Protein 7CUY (pdb70)

Foldseek 3Di:
DAEEEEEEAFPQFQRLLLQQLLVVLCVVVVNDPYYYYYAHQDDPQAQHHHDPLLQVLQVVVPTGGPDGYHHDDACCLQPHQEYEYQAPVRQVSCVVSHDPPRRHDYYHLLVFQDDPVLSHLDDPPPPDHNVSRNSSNVSSNRSSNRCCVPPVVD/DAEEEEEEAFQQFQRLLLQQLLVVLCVVVVPDPYYYYYAHADDVQAQHHHDVLLQVLCVVVPTGGPDGYHHDDQCCLQVHAEYEYQAVVRQVSCVVSHDPPGRHDYYHLLVFQDDPVLSHLDDCPPPDHNPSRNSSNVSSNRSSNRCCVPPVD

GO terms:
  GO:0004725 protein tyrosine phosphatase activity (F, IDA)

Secondary structure (DSSP, 8-state):
-EEEEEEESSSSSHHHHHHHHHHHHHHHTT--SEEEEEEESS-TTTT-B--HHHHHHHHHTT-----B--B--TTHHHH-SEEEESSHHHHHHHHHHSPTT-SPEEEEGGGSSS-GGG------TTSSSSHHHHHHHHHHHHHHHHHIIIII--/-EEEEEEESSSSSHHHHHHHHHHHHHHHHT--SEEEEEEESS-TTTTSB--HHHHHHHHHTT-----B--B--TTHHHH-SEEEESSHHHHHHHHHHSPTT-SPEEEEGGGSSS-GGG------TTSSSSHHHHHHHHHHHHHHHHHIIIII-

Sequence (307 aa):
VRKVLMICLGNICRSPIAEVVMVDTLEKANVKDVEVDSAAIGGWHVGNRADPRAISTLQKHGLKCTHIVRQIRKQDFSEFDYIFGMDEDNMSELRRLAPKGSKAELLMLGDFGLEKKNRIIEDPYYERGAEGFETAYQQCVVACAAFMKERLQKVRKVLMICLGNICRSPIAEVVMVDTLEKANVKDVEVDSAAIGGWHVGNRADPRAISTLQKHGLKCTHIVRQIRKQDFSEFDYIFGMDEDNMSELRRLAPKGSKAELLMLGDFGLEKKNRIIEDPYYERGAEGFETAYQQCVVACAAFMKERLQ

Organism: Drosophila melanogaster (NCBI:txid7227)

Structure (mmCIF, N/CA/C/O backbone):
data_7CUY
#
_entry.id   7CUY
#
_cell.length_a   45.921
_cell.length_b   59.902
_cell.length_c   60.925
_cell.angle_alpha   90.000
_cell.angle_beta   110.230
_cell.angle_gamma   90.000
#
_symmetry.space_group_name_H-M   'P 1 21 1'
#
loop_
_entity.id
_entity.type
_entity.pdbx_description
1 polymer 'Low molecular weight phosphotyrosine protein phosphatase 1'
2 non-polymer '4-(2-HYDROXYETHYL)-1-PIPERAZINE ETHANESULFONIC ACID'
3 water water
#
loop_
_atom_site.group_PDB
_atom_site.id
_atom_site.type_symbol
_atom_site.label_atom_id
_atom_site.label_alt_id
_atom_site.label_comp_id
_atom_site.label_asym_id
_atom_site.label_entity_id
_atom_site.label_seq_id
_atom_site.pdbx_PDB_ins_code
_atom_site.Cartn_x
_atom_site.Cartn_y
_atom_site.Cartn_z
_atom_site.occupancy
_atom_site.B_iso_or_equiv
_atom_site.auth_seq_id
_atom_site.auth_comp_id
_atom_site.auth_asym_id
_atom_site.auth_atom_id
_atom_site.pdbx_PDB_model_num
ATOM 1 N N . VAL A 1 2 ? 13.200 19.231 19.338 1.00 34.48 2 VAL A N 1
ATOM 2 C CA . VAL A 1 2 ? 11.774 19.027 19.582 1.00 31.12 2 VAL A CA 1
ATOM 3 C C . VAL A 1 2 ? 11.566 18.383 20.959 1.00 28.88 2 VAL A C 1
ATOM 4 O O . VAL A 1 2 ? 12.356 17.552 21.393 1.00 35.35 2 VAL A O 1
ATOM 8 N N . ARG A 1 3 ? 10.519 18.803 21.652 1.00 26.39 3 ARG A N 1
ATOM 9 C CA . ARG A 1 3 ? 10.058 18.143 22.865 1.00 27.33 3 ARG A CA 1
ATOM 10 C C . ARG A 1 3 ? 8.972 17.165 22.456 1.00 22.84 3 ARG A C 1
ATOM 11 O O . ARG A 1 3 ? 8.151 17.477 21.602 1.00 26.49 3 ARG A O 1
ATOM 19 N N . LYS A 1 4 ? 8.950 15.986 23.057 1.00 21.36 4 LYS A N 1
ATOM 20 C CA . LYS A 1 4 ? 7.962 14.989 22.676 1.00 22.02 4 LYS A CA 1
ATOM 21 C C . LYS A 1 4 ? 7.168 14.552 23.899 1.00 18.63 4 LYS A C 1
ATOM 22 O O . LYS A 1 4 ? 7.758 14.192 24.919 1.00 17.70 4 LYS A O 1
ATOM 28 N N . VAL A 1 5 ? 5.834 14.574 23.778 1.00 15.64 5 VAL A N 1
ATOM 29 C CA . VAL A 1 5 ? 4.895 14.233 24.850 1.00 17.69 5 VAL A CA 1
ATOM 30 C C . VAL A 1 5 ? 4.055 13.048 24.385 1.00 15.95 5 VAL A C 1
ATOM 31 O O . VAL A 1 5 ? 3.560 13.050 23.252 1.00 19.23 5 VAL A O 1
ATOM 35 N N . LEU A 1 6 ? 3.875 12.053 25.256 1.00 14.87 6 LEU A N 1
ATOM 36 C CA . LEU A 1 6 ? 3.086 10.853 24.955 1.00 14.61 6 LEU A CA 1
ATOM 37 C C . LEU A 1 6 ? 1.987 10.688 25.992 1.00 14.59 6 LEU A C 1
ATOM 38 O O . LEU A 1 6 ? 2.279 10.558 27.186 1.00 16.91 6 LEU A O 1
ATOM 43 N N . MET A 1 7 ? 0.726 10.697 25.559 1.00 16.39 7 MET A N 1
ATOM 44 C CA . MET A 1 7 ? -0.386 10.450 26.480 1.00 15.22 7 MET A CA 1
ATOM 45 C C . MET A 1 7 ? -0.757 8.971 26.491 1.00 17.76 7 MET A C 1
ATOM 46 O O . MET A 1 7 ? -0.968 8.382 25.435 1.00 18.60 7 MET A O 1
ATOM 51 N N . ILE A 1 8 ? -0.891 8.388 27.686 1.00 17.47 8 ILE A N 1
ATOM 52 C CA . ILE A 1 8 ? -1.146 6.959 27.863 1.00 14.90 8 ILE A CA 1
ATOM 53 C C . ILE A 1 8 ? -2.424 6.787 28.672 1.00 20.96 8 ILE A C 1
ATOM 54 O O . ILE A 1 8 ? -2.604 7.445 29.707 1.00 18.70 8 ILE A O 1
ATOM 59 N N . CYS A 1 9 ? -3.286 5.876 28.240 1.00 17.43 9 CYS A N 1
ATOM 60 C CA . CYS A 1 9 ? -4.307 5.358 29.142 1.00 19.31 9 CYS A CA 1
ATOM 61 C C . CYS A 1 9 ? -4.375 3.847 28.933 1.00 23.27 9 CYS A C 1
ATOM 62 O O . CYS A 1 9 ? -3.513 3.254 28.269 1.00 20.06 9 CYS A O 1
ATOM 65 N N . LEU A 1 10 ? -5.397 3.215 29.513 1.00 20.93 10 LEU A N 1
ATOM 66 C CA . LEU A 1 10 ? -5.418 1.753 29.528 1.00 25.42 10 LEU A CA 1
ATOM 67 C C . LEU A 1 10 ? -5.600 1.189 28.121 1.00 25.34 10 LEU A C 1
ATOM 68 O O . LEU A 1 10 ? -4.899 0.245 27.734 1.00 24.00 10 LEU A O 1
ATOM 73 N N . GLY A 1 11 ? -6.526 1.759 27.341 1.00 23.86 11 GLY A N 1
ATOM 74 C CA . GLY A 1 11 ? -6.844 1.220 26.025 1.00 24.88 11 GLY A CA 1
ATOM 75 C C . GLY A 1 11 ? -6.697 2.193 24.867 1.00 22.84 11 GLY A C 1
ATOM 76 O O . GLY A 1 11 ? -6.753 1.780 23.706 1.00 20.71 11 GLY A O 1
ATOM 77 N N . ASN A 1 12 ? -6.528 3.492 25.155 1.00 22.00 12 ASN A N 1
ATOM 78 C CA . ASN A 1 12 ? -6.235 4.490 24.126 1.00 19.72 12 ASN A CA 1
ATOM 79 C C . ASN A 1 12 ? -7.424 4.692 23.179 1.00 23.29 12 ASN A C 1
ATOM 80 O O . ASN A 1 12 ? -7.261 5.064 22.017 1.00 20.05 12 ASN A O 1
ATOM 85 N N . ILE A 1 13 ? -8.637 4.448 23.666 1.00 21.25 13 ILE A N 1
ATOM 86 C CA . ILE A 1 13 ? -9.836 4.744 22.896 1.00 22.15 13 ILE A CA 1
ATOM 87 C C . ILE A 1 13 ? -10.723 5.797 23.554 1.00 24.55 13 ILE A C 1
ATOM 88 O O . ILE A 1 13 ? -11.591 6.362 22.866 1.00 24.00 13 ILE A O 1
ATOM 93 N N . CYS A 1 14 ? -10.552 6.084 24.847 1.00 21.59 14 CYS A N 1
ATOM 94 C CA . CYS A 1 14 ? -11.370 7.058 25.567 1.00 21.83 14 CYS A CA 1
ATOM 95 C C . CYS A 1 14 ? -10.567 8.263 26.036 1.00 23.31 14 CYS A C 1
ATOM 96 O O . CYS A 1 14 ? -10.800 9.387 25.578 1.00 26.41 14 CYS A O 1
ATOM 99 N N . ARG A 1 15 ? -9.630 8.066 26.963 1.00 23.52 15 ARG A N 1
ATOM 100 C CA . ARG A 1 15 ? -9.025 9.196 27.661 1.00 21.47 15 ARG A CA 1
ATOM 101 C C . ARG A 1 15 ? -7.848 9.806 26.903 1.00 18.83 15 ARG A C 1
ATOM 102 O O . ARG A 1 15 ? -7.864 10.996 26.589 1.00 19.08 15 ARG A O 1
ATOM 110 N N . SER A 1 16 ? -6.816 9.018 26.613 1.00 19.17 16 SER A N 1
ATOM 111 C CA . SER A 1 16 ? -5.609 9.623 26.048 1.00 18.73 16 SER A CA 1
ATOM 112 C C . SER A 1 16 ? -5.778 10.215 24.640 1.00 18.81 16 SER A C 1
ATOM 113 O O . SER A 1 16 ? -5.020 11.128 24.290 1.00 17.82 16 SER A O 1
ATOM 116 N N . PRO A 1 17 ? -6.704 9.747 23.788 1.00 21.31 17 PRO A N 1
ATOM 117 C CA . PRO A 1 17 ? -6.892 10.458 22.515 1.00 19.84 17 PRO A CA 1
ATOM 118 C C . PRO A 1 17 ? -7.449 11.849 22.718 1.00 19.87 17 PRO A C 1
ATOM 119 O O . PRO A 1 17 ? -7.076 12.763 21.979 1.00 22.22 17 PRO A O 1
ATOM 123 N N . ILE A 1 18 ? -8.330 12.031 23.702 1.00 18.09 18 ILE A N 1
ATOM 124 C CA . ILE A 1 18 ? -8.781 13.370 24.063 1.00 20.71 18 ILE A CA 1
ATOM 125 C C . ILE A 1 18 ? -7.599 14.196 24.551 1.00 21.79 18 ILE A C 1
ATOM 126 O O . ILE A 1 18 ? -7.373 15.318 24.091 1.00 19.12 18 ILE A O 1
ATOM 131 N N . ALA A 1 19 ? -6.814 13.637 25.485 1.00 18.42 19 ALA A N 1
ATOM 132 C CA . ALA A 1 19 ? -5.669 14.358 26.032 1.00 19.99 19 ALA A CA 1
ATOM 133 C C . ALA A 1 19 ? -4.663 14.700 24.940 1.00 18.49 19 ALA A C 1
ATOM 134 O O . ALA A 1 19 ? -4.064 15.784 24.947 1.00 18.56 19 ALA A O 1
ATOM 136 N N . GLU A 1 20 ? -4.472 13.798 23.984 1.00 18.73 20 GLU A N 1
ATOM 137 C CA . GLU A 1 20 ? -3.591 14.105 22.868 1.00 18.51 20 GLU A CA 1
ATOM 138 C C . GLU A 1 20 ? -4.146 15.245 22.027 1.00 17.72 20 GLU A C 1
ATOM 139 O O . GLU A 1 20 ? -3.417 16.172 21.664 1.00 17.07 20 GLU A O 1
ATOM 145 N N . VAL A 1 21 ? -5.437 15.197 21.704 1.00 18.85 21 VAL A N 1
ATOM 146 C CA . VAL A 1 21 ? -6.007 16.240 20.855 1.00 17.92 21 VAL A CA 1
ATOM 147 C C . VAL A 1 21 ? -6.055 17.576 21.602 1.00 22.09 21 VAL A C 1
ATOM 148 O O . VAL A 1 21 ? -5.784 18.649 21.026 1.00 19.83 21 VAL A O 1
ATOM 152 N N . VAL A 1 22 ? -6.397 17.542 22.892 1.00 16.36 22 VAL A N 1
ATOM 153 C CA . VAL A 1 22 ? -6.449 18.780 23.658 1.00 17.08 22 VAL A CA 1
ATOM 154 C C . VAL A 1 22 ? -5.054 19.381 23.784 1.00 17.65 22 VAL A C 1
ATOM 155 O O . VAL A 1 22 ? -4.884 20.603 23.697 1.00 19.44 22 VAL A O 1
ATOM 159 N N . MET A 1 23 ? -4.025 18.539 23.959 1.00 18.29 23 MET A N 1
ATOM 160 C CA . MET A 1 23 ? -2.674 19.082 24.101 1.00 16.73 23 MET A CA 1
ATOM 161 C C . MET A 1 23 ? -2.234 19.771 22.814 1.00 20.21 23 MET A C 1
ATOM 162 O O . MET A 1 23 ? -1.655 20.867 22.854 1.00 22.63 23 MET A O 1
ATOM 167 N N . VAL A 1 24 ? -2.531 19.165 21.662 1.00 17.72 24 VAL A N 1
ATOM 168 C CA . VAL A 1 24 ? -2.163 19.778 20.391 1.00 19.32 24 VAL A CA 1
ATOM 169 C C . VAL A 1 24 ? -2.902 21.100 20.210 1.00 18.65 24 VAL A C 1
ATOM 170 O O . VAL A 1 24 ? -2.307 22.109 19.831 1.00 22.24 24 VAL A O 1
ATOM 174 N N . ASP A 1 25 ? -4.202 21.114 20.512 1.00 17.24 25 ASP A N 1
ATOM 175 C CA . ASP A 1 25 ? -4.975 22.349 20.468 1.00 17.82 25 ASP A CA 1
ATOM 176 C C . ASP A 1 25 ? -4.434 23.379 21.447 1.00 24.36 25 ASP A C 1
ATOM 177 O O . ASP A 1 25 ? -4.381 24.579 21.144 1.00 23.06 25 ASP A O 1
ATOM 182 N N . THR A 1 26 ? -4.018 22.928 22.625 1.00 22.14 26 THR A N 1
ATOM 183 C CA . THR A 1 26 ? -3.481 23.843 23.615 1.00 18.73 26 THR A CA 1
ATOM 184 C C . THR A 1 26 ? -2.167 24.450 23.143 1.00 19.88 26 THR A C 1
ATOM 185 O O . THR A 1 26 ? -1.951 25.662 23.273 1.00 23.95 26 THR A O 1
ATOM 189 N N . LEU A 1 27 ? -1.279 23.633 22.586 1.00 16.82 27 LEU A N 1
ATOM 190 C CA . LEU A 1 27 ? -0.044 24.171 22.027 1.00 18.29 27 LEU A CA 1
ATOM 191 C C . LEU A 1 27 ? -0.319 25.148 20.887 1.00 23.54 27 LEU A C 1
ATOM 192 O O . LEU A 1 27 ? 0.373 26.164 20.765 1.00 20.54 27 LEU A O 1
ATOM 197 N N . GLU A 1 28 ? -1.330 24.868 20.059 1.00 20.81 28 GLU A N 1
ATOM 198 C CA . GLU A 1 28 ? -1.602 25.737 18.920 1.00 25.43 28 GLU A CA 1
ATOM 199 C C . GLU A 1 28 ? -2.058 27.119 19.377 1.00 24.56 28 GLU A C 1
ATOM 200 O O . GLU A 1 28 ? -1.567 28.138 18.878 1.00 27.90 28 GLU A O 1
ATOM 206 N N . LYS A 1 29 ? -2.964 27.180 20.356 1.00 23.53 29 LYS A N 1
ATOM 207 C CA . LYS A 1 29 ? -3.416 28.476 20.858 1.00 24.72 29 LYS A CA 1
ATOM 208 C C . LYS A 1 29 ? -2.284 29.271 21.496 1.00 25.76 29 LYS A C 1
ATOM 209 O O . LYS A 1 29 ? -2.305 30.507 21.476 1.00 26.51 29 LYS A O 1
ATOM 215 N N . ALA A 1 30 ? -1.282 28.598 22.048 1.00 24.66 30 ALA A N 1
ATOM 216 C CA . ALA A 1 30 ? -0.137 29.288 22.627 1.00 22.90 30 ALA A CA 1
ATOM 217 C C . ALA A 1 30 ? 0.982 29.551 21.625 1.00 23.75 30 ALA A C 1
ATOM 218 O O . ALA A 1 30 ? 2.018 30.101 22.013 1.00 23.52 30 ALA A O 1
ATOM 220 N N . ASN A 1 31 ? 0.809 29.155 20.359 1.00 26.47 31 ASN A N 1
ATOM 221 C CA . ASN A 1 31 ? 1.834 29.322 19.325 1.00 27.63 31 ASN A CA 1
ATOM 222 C C . ASN A 1 31 ? 3.138 28.601 19.682 1.00 30.35 31 ASN A C 1
ATOM 223 O O . ASN A 1 31 ? 4.229 29.043 19.303 1.00 29.61 31 ASN A O 1
ATOM 228 N N . VAL A 1 32 ? 3.041 27.485 20.408 1.00 26.81 32 VAL A N 1
ATOM 229 C CA . VAL A 1 32 ? 4.199 26.657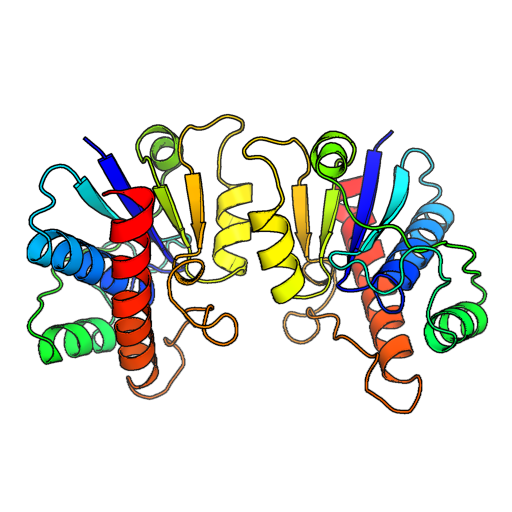 20.731 1.00 25.15 32 VAL A CA 1
ATOM 230 C C . VAL A 1 32 ? 4.319 25.591 19.653 1.00 26.04 32 VAL A C 1
ATOM 231 O O . VAL A 1 32 ? 3.425 24.749 19.498 1.00 25.98 32 VAL A O 1
ATOM 235 N N . LYS A 1 33 ? 5.409 25.633 18.887 1.00 22.35 33 LYS A N 1
ATOM 236 C CA . LYS A 1 33 ? 5.504 24.797 17.696 1.00 27.62 33 LYS A CA 1
ATOM 237 C C . LYS A 1 33 ? 6.548 23.697 17.776 1.00 26.61 33 LYS A C 1
ATOM 238 O O . LYS A 1 33 ? 6.551 22.815 16.910 1.00 25.02 33 LYS A O 1
ATOM 244 N N . ASP A 1 34 ? 7.425 23.715 18.776 1.00 23.37 34 ASP A N 1
ATOM 245 C CA . ASP A 1 34 ? 8.475 22.718 18.913 1.00 24.83 34 ASP A CA 1
ATOM 246 C C . ASP A 1 34 ? 8.097 21.600 19.879 1.00 24.08 34 ASP A C 1
ATOM 247 O O . ASP A 1 34 ? 8.961 21.101 20.602 1.00 26.62 34 ASP A O 1
ATOM 252 N N . VAL A 1 35 ? 6.822 21.212 19.928 1.00 20.45 35 VAL A N 1
ATOM 253 C CA . VAL A 1 35 ? 6.360 20.146 20.818 1.00 25.55 35 VAL A CA 1
ATOM 254 C C . VAL A 1 35 ? 5.478 19.203 20.008 1.00 22.74 35 VAL A C 1
ATOM 255 O O . VAL A 1 35 ? 4.462 19.628 19.449 1.00 24.71 35 VAL A O 1
ATOM 259 N N . GLU A 1 36 ? 5.863 17.931 19.948 1.00 23.13 36 GLU A N 1
ATOM 260 C CA . GLU A 1 36 ? 5.098 16.883 19.278 1.00 24.87 36 GLU A CA 1
ATOM 261 C C . GLU A 1 36 ? 4.336 16.075 20.322 1.00 21.33 36 GLU A C 1
ATOM 262 O O . GLU A 1 36 ? 4.832 15.864 21.428 1.00 20.25 36 GLU A O 1
ATOM 268 N N . VAL A 1 37 ? 3.121 15.655 19.977 1.00 19.74 37 VAL A N 1
ATOM 269 C CA . VAL A 1 37 ? 2.232 14.938 20.880 1.00 19.11 37 VAL A CA 1
ATOM 270 C C . VAL A 1 37 ? 1.751 13.660 20.197 1.00 20.08 37 VAL A C 1
ATOM 271 O O . VAL A 1 37 ? 1.393 13.678 19.021 1.00 20.20 37 VAL A O 1
ATOM 275 N N . ASP A 1 38 ? 1.712 12.560 20.950 1.00 21.13 38 ASP A N 1
ATOM 276 C CA . ASP A 1 38 ? 1.255 11.260 20.471 1.00 18.13 38 ASP A CA 1
ATOM 277 C C . ASP A 1 38 ? 0.471 10.637 21.615 1.00 18.82 38 ASP A C 1
ATOM 278 O O . ASP A 1 38 ? 0.448 11.182 22.724 1.00 20.52 38 ASP A O 1
ATOM 283 N N . SER A 1 39 ? -0.207 9.516 21.360 1.00 14.38 39 SER A N 1
ATOM 284 C CA . SER A 1 39 ? -0.834 8.778 22.456 1.00 20.43 39 SER A CA 1
ATOM 285 C C . SER A 1 39 ? -0.721 7.278 22.194 1.00 20.62 39 SER A C 1
ATOM 286 O O . SER A 1 39 ? -0.514 6.853 21.058 1.00 20.51 39 SER A O 1
ATOM 289 N N . ALA A 1 40 ? -0.830 6.472 23.253 1.00 15.40 40 ALA A N 1
ATOM 290 C CA . ALA A 1 40 ? -0.796 5.022 23.062 1.00 19.65 40 ALA A CA 1
ATOM 291 C C . ALA A 1 40 ? -1.429 4.314 24.258 1.00 20.03 40 ALA A C 1
ATOM 292 O O . ALA A 1 40 ? -1.773 4.937 25.269 1.00 17.69 40 ALA A O 1
ATOM 294 N N . ALA A 1 41 ? -1.545 2.986 24.132 1.00 18.68 41 ALA A N 1
ATOM 295 C CA . ALA A 1 41 ? -2.299 2.133 25.046 1.00 21.25 41 ALA A CA 1
ATOM 296 C C . ALA A 1 41 ? -1.368 1.239 25.852 1.00 22.91 41 ALA A C 1
ATOM 297 O O . ALA A 1 41 ? -0.373 0.741 25.315 1.00 19.75 41 ALA A O 1
ATOM 299 N N . ILE A 1 42 ? -1.697 1.045 27.142 1.00 21.29 42 ILE A N 1
ATOM 300 C CA . ILE A 1 42 ? -1.093 -0.042 27.924 1.00 23.37 42 ILE A CA 1
ATOM 301 C C . ILE A 1 42 ? -1.467 -1.385 27.309 1.00 23.14 42 ILE A C 1
ATOM 302 O O . ILE A 1 42 ? -0.599 -2.185 26.939 1.00 24.68 42 ILE A O 1
ATOM 307 N N . GLY A 1 43 ? -2.786 -1.653 27.196 1.00 20.05 43 GLY A N 1
ATOM 308 C CA . GLY A 1 43 ? -3.261 -2.927 26.687 1.00 24.00 43 GLY A CA 1
ATOM 309 C C . GLY A 1 43 ? -3.530 -2.926 25.179 1.00 27.62 43 GLY A C 1
ATOM 310 O O . GLY A 1 43 ? -3.681 -1.873 24.547 1.00 21.82 43 GLY A O 1
ATOM 311 N N . GLY A 1 44 ? -3.617 -4.130 24.612 1.00 25.55 44 GLY A N 1
ATOM 312 C CA . GLY A 1 44 ? -3.637 -4.317 23.174 1.00 27.05 44 GLY A CA 1
ATOM 313 C C . GLY A 1 44 ? -4.980 -4.575 22.530 1.00 26.60 44 GLY A C 1
ATOM 314 O O . GLY A 1 44 ? -5.026 -4.770 21.310 1.00 26.46 44 GLY A O 1
ATOM 315 N N . TRP A 1 45 ? -6.078 -4.544 23.298 1.00 28.50 45 TRP A N 1
ATOM 316 C CA . TRP A 1 45 ? -7.378 -4.979 22.782 1.00 26.77 45 TRP A CA 1
ATOM 317 C C . TRP A 1 45 ? -7.789 -4.213 21.533 1.00 25.52 45 TRP A C 1
ATOM 318 O O . TRP A 1 45 ? -8.328 -4.802 20.596 1.00 23.85 45 TRP A O 1
ATOM 329 N N . HIS A 1 46 ? -7.559 -2.898 21.500 1.00 29.11 46 HIS A N 1
ATOM 330 C CA . HIS A 1 46 ? -8.138 -2.046 20.467 1.00 24.19 46 HIS A CA 1
ATOM 331 C C . HIS A 1 46 ? -7.131 -1.592 19.416 1.00 23.32 46 HIS A C 1
ATOM 332 O O . HIS A 1 46 ? -7.444 -0.704 18.619 1.00 23.95 46 HIS A O 1
ATOM 339 N N . VAL A 1 47 ? -5.943 -2.193 19.386 1.00 24.51 47 VAL A N 1
ATOM 340 C CA . VAL A 1 47 ? -4.903 -1.793 18.441 1.00 25.60 47 VAL A CA 1
ATOM 341 C C . VAL A 1 47 ? -5.422 -1.890 17.015 1.00 31.17 47 VAL A C 1
ATOM 342 O O . VAL A 1 47 ? -5.998 -2.911 16.608 1.00 28.15 47 VAL A O 1
ATOM 346 N N . GLY A 1 48 ? -5.201 -0.821 16.243 1.00 27.89 48 GLY A N 1
ATOM 347 C CA . GLY A 1 48 ? -5.674 -0.724 14.884 1.00 29.50 48 GLY A CA 1
ATOM 348 C C . GLY A 1 48 ? -7.019 -0.056 14.732 1.00 33.86 48 GLY A C 1
ATOM 349 O O . GLY A 1 48 ? -7.379 0.314 13.604 1.00 30.31 48 GLY A O 1
ATOM 350 N N . ASN A 1 49 ? -7.769 0.114 15.831 1.00 25.45 49 ASN A N 1
ATOM 351 C CA . ASN A 1 49 ? -9.078 0.750 15.818 1.00 28.93 49 ASN A CA 1
ATOM 352 C C . ASN A 1 49 ? -8.943 2.259 15.985 1.00 30.85 49 ASN A C 1
ATOM 353 O O . ASN A 1 49 ? -7.847 2.804 16.161 1.00 28.16 49 ASN A O 1
ATOM 358 N N . ARG A 1 50 ? -10.081 2.941 15.920 1.00 33.36 50 ARG A N 1
ATOM 359 C CA . ARG A 1 50 ? -10.178 4.367 16.182 1.00 30.62 50 ARG A CA 1
ATOM 360 C C . ARG A 1 50 ? -10.671 4.591 17.611 1.00 31.59 50 ARG A C 1
ATOM 361 O O . ARG A 1 50 ? -11.036 3.655 18.332 1.00 27.23 50 ARG A O 1
ATOM 365 N N . ALA A 1 51 ? -10.688 5.860 18.010 1.00 27.99 51 ALA A N 1
ATOM 366 C CA . ALA A 1 51 ? -11.141 6.223 19.337 1.00 26.36 51 ALA A CA 1
ATOM 367 C C . ALA A 1 51 ? -12.620 5.873 19.508 1.00 33.86 51 ALA A C 1
ATOM 368 O O . ALA A 1 51 ? -13.359 5.682 18.531 1.00 31.78 51 ALA A O 1
ATOM 370 N N . ASP A 1 52 ? -13.048 5.791 20.773 1.00 29.73 52 ASP A N 1
ATOM 371 C CA . ASP A 1 52 ? -14.446 5.514 21.071 1.00 29.39 52 ASP A CA 1
ATOM 372 C C . ASP A 1 52 ? -15.330 6.572 20.412 1.00 26.99 52 ASP A C 1
ATOM 373 O O 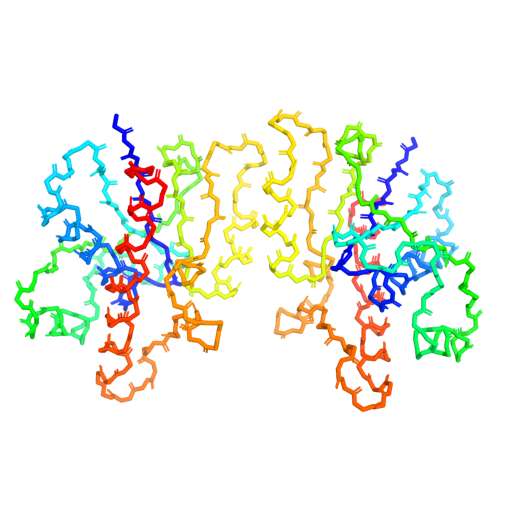. ASP A 1 52 ? -15.008 7.765 20.468 1.00 25.52 52 ASP A O 1
ATOM 378 N N . PRO A 1 53 ? -16.431 6.176 19.771 1.00 31.56 53 PRO A N 1
ATOM 379 C CA . PRO A 1 53 ? -17.334 7.172 19.169 1.00 28.32 53 PRO A CA 1
ATOM 380 C C . PRO A 1 53 ? -17.702 8.297 20.110 1.00 28.71 53 PRO A C 1
ATOM 381 O O . PRO A 1 53 ? -17.897 9.437 19.657 1.00 28.62 53 PRO A O 1
ATOM 385 N N . ARG A 1 54 ? -17.770 8.025 21.417 1.00 29.04 54 ARG A N 1
ATOM 386 C CA . ARG A 1 54 ? -18.117 9.083 22.363 1.00 27.35 54 ARG A CA 1
ATOM 387 C C . ARG A 1 54 ? -16.953 10.038 22.575 1.00 25.17 54 ARG A C 1
ATOM 388 O O . ARG A 1 54 ? -17.169 11.225 22.853 1.00 27.45 54 ARG A O 1
ATOM 396 N N . ALA A 1 55 ? -15.717 9.546 22.455 1.00 25.09 55 ALA A N 1
ATOM 397 C CA . ALA A 1 55 ? -14.578 10.459 22.488 1.00 25.58 55 ALA A CA 1
ATOM 398 C C . ALA A 1 55 ? -14.561 11.345 21.245 1.00 26.39 55 ALA A C 1
ATOM 399 O O . ALA A 1 55 ? -14.355 12.562 21.336 1.00 21.98 55 ALA A O 1
ATOM 401 N N . ILE A 1 56 ? -14.784 10.749 20.073 1.00 22.22 56 ILE A N 1
ATOM 402 C CA . ILE A 1 56 ? -14.824 11.538 18.841 1.00 30.50 56 ILE A CA 1
ATOM 403 C C . ILE A 1 56 ? -15.920 12.595 18.924 1.00 27.73 56 ILE A C 1
ATOM 404 O O . ILE A 1 56 ? -15.691 13.781 18.652 1.00 25.89 56 ILE A O 1
ATOM 409 N N . SER A 1 57 ? -17.113 12.195 19.355 1.00 28.69 57 SER A N 1
ATOM 410 C CA . SER A 1 57 ? -18.213 13.146 19.387 1.00 28.42 57 SER A CA 1
ATOM 411 C C . SER A 1 57 ? -17.969 14.241 20.409 1.00 29.53 57 SER A C 1
ATOM 412 O O . SER A 1 57 ? -18.335 15.403 20.177 1.00 28.59 57 SER A O 1
ATOM 415 N N . THR A 1 58 ? -17.345 13.901 21.547 1.00 29.26 58 THR A N 1
ATOM 416 C CA . THR A 1 58 ? -17.039 14.929 22.539 1.00 24.87 58 THR A CA 1
ATOM 417 C C . THR A 1 58 ? -16.096 15.980 21.968 1.00 24.82 58 THR A C 1
ATOM 418 O O . THR A 1 58 ? -16.282 17.180 22.198 1.00 28.22 58 THR A O 1
ATOM 422 N N . LEU A 1 59 ? -15.065 15.550 21.236 1.00 23.28 59 LEU A N 1
ATOM 423 C CA . LEU A 1 59 ? -14.137 16.519 20.660 1.00 29.78 59 LEU A CA 1
ATOM 424 C C . LEU A 1 59 ? -14.840 17.399 19.620 1.00 32.01 59 LEU A C 1
ATOM 425 O O . LEU A 1 59 ? -14.685 18.626 19.638 1.00 27.13 59 LEU A O 1
ATOM 430 N N . GLN A 1 60 ? -15.635 16.781 18.729 1.00 30.02 60 GLN A N 1
ATOM 431 C CA . GLN A 1 60 ? -16.473 17.517 17.779 1.00 32.13 60 GLN A CA 1
ATOM 432 C C . GLN A 1 60 ? -17.305 18.592 18.463 1.00 32.84 60 GLN A C 1
ATOM 433 O O . GLN A 1 60 ? -17.354 19.737 18.006 1.00 36.16 60 GLN A O 1
ATOM 439 N N . LYS A 1 61 ? -17.984 18.231 19.556 1.00 31.15 61 LYS A N 1
ATOM 440 C CA . LYS A 1 61 ? -18.750 19.204 20.328 1.00 29.93 61 LYS A CA 1
ATOM 441 C C . LYS A 1 61 ? -17.934 20.455 20.608 1.00 37.33 61 LYS A C 1
ATOM 442 O O . LYS A 1 61 ? -18.486 21.561 20.680 1.00 38.47 61 LYS A O 1
ATOM 448 N N . HIS A 1 62 ? -16.617 20.306 20.745 1.00 32.33 62 HIS A N 1
ATOM 449 C CA . HIS A 1 62 ? -15.736 21.423 21.040 1.00 28.87 62 HIS A CA 1
ATOM 450 C C . HIS A 1 62 ? -14.901 21.820 19.839 1.00 30.92 62 HIS A C 1
ATOM 451 O O . HIS A 1 62 ? -13.870 22.480 19.996 1.00 30.66 62 HIS A O 1
ATOM 458 N N . GLY A 1 63 ? -15.330 21.428 18.641 1.00 32.02 63 GLY A N 1
ATOM 459 C CA . GLY A 1 63 ? -14.676 21.872 17.429 1.00 31.08 63 GLY A CA 1
ATOM 460 C C . GLY A 1 63 ? -13.329 21.243 17.172 1.00 33.50 63 GLY A C 1
ATOM 461 O O . GLY A 1 63 ? -12.482 21.863 16.521 1.00 31.11 63 GLY A O 1
ATOM 462 N N . LEU A 1 64 ? -13.107 20.024 17.657 1.00 30.32 64 LEU A N 1
ATOM 463 C CA . LEU A 1 64 ? -11.844 19.332 17.476 1.00 26.20 64 LEU A CA 1
ATOM 464 C C . LEU A 1 64 ? -12.083 18.037 16.722 1.00 24.80 64 LEU A C 1
ATOM 465 O O . LEU A 1 64 ? -13.192 17.511 16.701 1.00 29.07 64 LEU A O 1
ATOM 470 N N . LYS A 1 65 ? -11.028 17.530 16.100 1.00 26.76 65 LYS A N 1
ATOM 471 C CA . LYS A 1 65 ? -11.105 16.314 15.312 1.00 34.00 65 LYS A CA 1
ATOM 472 C C . LYS A 1 65 ? -10.119 15.287 15.848 1.00 35.89 65 LYS A C 1
ATOM 473 O O . LYS A 1 65 ? -9.065 15.631 16.395 1.00 30.71 65 LYS A O 1
ATOM 479 N N . CYS A 1 66 ? -10.467 14.018 15.664 1.00 31.12 66 CYS A N 1
ATOM 480 C CA . CYS A 1 66 ? -9.659 12.909 16.151 1.00 35.99 66 CYS A CA 1
ATOM 481 C C . CYS A 1 66 ? -9.559 11.862 15.054 1.00 37.94 66 CYS A C 1
ATOM 482 O O . CYS A 1 66 ? -10.533 11.157 14.769 1.00 42.31 66 CYS A O 1
ATOM 485 N N . THR A 1 67 ? -8.378 11.739 14.466 1.00 37.16 67 THR A N 1
ATOM 486 C CA . THR A 1 67 ? -8.121 10.776 13.404 1.00 41.00 67 THR A CA 1
ATOM 487 C C . THR A 1 67 ? -7.063 9.770 13.837 1.00 38.95 67 THR A C 1
ATOM 488 O O . THR A 1 67 ? -6.328 9.220 13.018 1.00 41.25 67 THR A O 1
ATOM 492 N N . HIS A 1 68 ? -6.973 9.536 15.132 1.00 37.49 68 HIS A N 1
ATOM 493 C CA . HIS A 1 68 ? -5.893 8.744 15.677 1.00 34.94 68 HIS A CA 1
ATOM 494 C C . HIS A 1 68 ? -6.218 7.256 15.539 1.00 32.09 68 HIS A C 1
ATOM 495 O O . HIS A 1 68 ? -7.382 6.843 15.570 1.00 33.46 68 HIS A O 1
ATOM 502 N N . ILE A 1 69 ? -5.178 6.456 15.328 1.00 29.94 69 ILE A N 1
ATOM 503 C CA . ILE A 1 69 ? -5.286 5.001 15.284 1.00 27.28 69 ILE A CA 1
ATOM 504 C C . ILE A 1 69 ? -4.610 4.434 16.524 1.00 26.75 69 ILE A C 1
ATOM 505 O O . ILE A 1 69 ? -3.454 4.770 16.809 1.00 25.66 69 ILE A O 1
ATOM 510 N N . VAL A 1 70 ? -5.311 3.543 17.230 1.00 23.85 70 VAL A N 1
ATOM 511 C CA . VAL A 1 70 ? -4.804 2.976 18.478 1.00 23.95 70 VAL A CA 1
ATOM 512 C C . VAL A 1 70 ? -3.536 2.173 18.230 1.00 23.91 70 VAL A C 1
ATOM 513 O O . VAL A 1 70 ? -3.523 1.220 17.442 1.00 26.41 70 VAL A O 1
ATOM 517 N N . ARG A 1 71 ? -2.472 2.525 18.939 1.00 21.68 71 ARG A N 1
ATOM 518 C CA . ARG A 1 71 ? -1.290 1.688 19.016 1.00 21.06 71 ARG A CA 1
ATOM 519 C C . ARG A 1 71 ? -0.956 1.444 20.479 1.00 23.91 71 ARG A C 1
ATOM 520 O O . ARG A 1 71 ? -1.395 2.178 21.381 1.00 21.06 71 ARG A O 1
ATOM 528 N N . GLN A 1 72 ? -0.167 0.398 20.712 1.00 22.26 72 GLN A N 1
ATOM 529 C CA . GLN A 1 72 ? 0.239 0.036 22.057 1.00 21.84 72 GLN A CA 1
ATOM 530 C C . GLN A 1 72 ? 1.601 0.639 22.369 1.00 24.06 72 GLN A C 1
ATOM 531 O O . GLN A 1 72 ? 2.462 0.761 21.488 1.00 22.80 72 GLN A O 1
ATOM 537 N N . ILE A 1 73 ? 1.781 1.030 23.632 1.00 21.25 73 ILE A N 1
ATOM 538 C CA . ILE A 1 73 ? 3.060 1.561 24.069 1.00 21.04 73 ILE A CA 1
ATOM 539 C C . ILE A 1 73 ? 4.146 0.510 23.843 1.00 26.13 73 ILE A C 1
ATOM 540 O O . ILE A 1 73 ? 3.900 -0.705 23.910 1.00 24.95 73 ILE A O 1
ATOM 545 N N . ARG A 1 74 ? 5.352 0.979 23.541 1.00 26.06 74 ARG A N 1
ATOM 546 C CA . ARG A 1 74 ? 6.509 0.109 23.401 1.00 26.67 74 ARG A CA 1
ATOM 547 C C . ARG A 1 74 ? 7.653 0.642 24.256 1.00 32.20 74 ARG A C 1
ATOM 548 O O . ARG A 1 74 ? 7.658 1.799 24.687 1.00 26.80 74 ARG A O 1
ATOM 556 N N . LYS A 1 75 ? 8.627 -0.226 24.520 1.00 32.07 75 LYS A N 1
ATOM 557 C CA . LYS A 1 75 ? 9.743 0.170 25.371 1.00 30.81 75 LYS A CA 1
ATOM 558 C C . LYS A 1 75 ? 10.561 1.302 24.759 1.00 27.65 75 LYS A C 1
ATOM 559 O O . LYS A 1 75 ? 11.113 2.122 25.497 1.00 27.77 75 LYS A O 1
ATOM 565 N N . GLN A 1 76 ? 10.662 1.376 23.425 1.00 28.86 76 GLN A N 1
ATOM 566 C CA . GLN A 1 76 ? 11.442 2.471 22.859 1.00 30.39 76 GLN A CA 1
ATOM 567 C C . GLN A 1 76 ? 10.766 3.822 23.077 1.00 31.99 76 GLN A C 1
ATOM 568 O O . GLN A 1 76 ? 11.434 4.857 22.959 1.00 27.10 76 GLN A O 1
ATOM 574 N N . ASP A 1 77 ? 9.463 3.831 23.397 1.00 31.03 77 ASP A N 1
ATOM 575 C CA . ASP A 1 77 ? 8.796 5.071 23.779 1.00 25.44 77 ASP A CA 1
ATOM 576 C C . ASP A 1 77 ? 9.515 5.735 24.940 1.00 24.22 77 ASP A C 1
ATOM 577 O O . ASP A 1 77 ? 9.652 6.959 24.972 1.00 23.46 77 ASP A O 1
ATOM 582 N N . PHE A 1 78 ? 9.999 4.946 25.901 1.00 25.17 78 PHE A N 1
ATOM 583 C CA . PHE A 1 78 ? 10.628 5.568 27.061 1.00 25.94 78 PHE A CA 1
ATOM 584 C C . PHE A 1 78 ? 11.964 6.213 26.721 1.00 26.94 78 PHE A C 1
ATOM 585 O O . PHE A 1 78 ? 12.479 6.980 27.537 1.00 23.24 78 PHE A O 1
ATOM 593 N N . SER A 1 79 ? 12.526 5.936 25.545 1.00 24.01 79 SER A N 1
ATOM 594 C CA . SER A 1 79 ? 13.707 6.649 25.069 1.00 25.45 79 SER A CA 1
ATOM 595 C C . SER A 1 79 ? 13.388 7.745 24.063 1.00 28.31 79 SER A C 1
ATOM 596 O O . SER A 1 79 ? 14.215 8.642 23.870 1.00 29.60 79 SER A O 1
ATOM 599 N N . GLU A 1 80 ? 12.224 7.694 23.410 1.00 26.52 80 GLU A N 1
ATOM 600 C CA . GLU A 1 80 ? 11.883 8.723 22.438 1.00 27.55 80 GLU A CA 1
ATOM 601 C C . GLU A 1 80 ? 11.194 9.938 23.064 1.00 27.50 80 GLU A C 1
ATOM 602 O O . GLU A 1 80 ? 11.435 11.076 22.635 1.00 26.13 80 GLU A O 1
ATOM 608 N N . PHE A 1 81 ?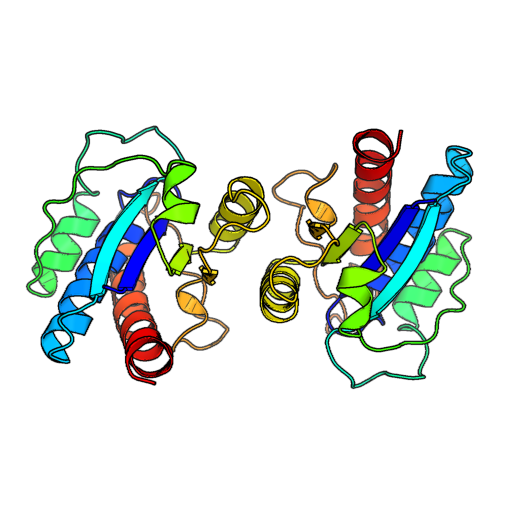 10.334 9.741 24.061 1.00 23.07 81 PHE A N 1
ATOM 609 C CA . PHE A 1 81 ? 9.527 10.844 24.571 1.00 22.60 81 PHE A CA 1
ATOM 610 C C . PHE A 1 81 ? 10.153 11.462 25.815 1.00 20.23 81 PHE A C 1
ATOM 611 O O . PHE A 1 81 ? 10.723 10.766 26.658 1.00 18.09 81 PHE A O 1
ATOM 619 N N . ASP A 1 82 ? 10.042 12.787 25.914 1.00 19.49 82 ASP A N 1
ATOM 620 C CA . ASP A 1 82 ? 10.517 13.508 27.082 1.00 17.21 82 ASP A CA 1
ATOM 621 C C . ASP A 1 82 ? 9.555 13.389 28.245 1.00 17.41 82 ASP A C 1
ATOM 622 O O . ASP A 1 82 ? 9.987 13.360 29.402 1.00 15.91 82 ASP A O 1
ATOM 627 N N . TYR A 1 83 ? 8.264 13.301 27.950 1.00 17.78 83 TYR A N 1
ATOM 628 C CA . TYR A 1 83 ? 7.205 13.258 28.941 1.00 16.62 83 TYR A CA 1
ATOM 629 C C . TYR A 1 83 ? 6.233 12.160 28.561 1.00 15.76 83 TYR A C 1
ATOM 630 O O . TYR A 1 83 ? 5.762 12.123 27.424 1.00 15.93 83 TYR A O 1
ATOM 639 N N . ILE A 1 84 ? 5.933 11.269 29.500 1.00 15.01 84 ILE A N 1
ATOM 640 C CA . ILE A 1 84 ? 4.889 10.267 29.326 1.00 15.41 84 ILE A CA 1
ATOM 641 C C . ILE A 1 84 ? 3.875 10.436 30.452 1.00 15.86 84 ILE A C 1
ATOM 642 O O . ILE A 1 84 ? 4.252 10.441 31.625 1.00 15.82 84 ILE A O 1
ATOM 647 N N . PHE A 1 85 ? 2.602 10.580 30.094 1.00 15.11 85 PHE A N 1
ATOM 648 C CA . PHE A 1 85 ? 1.518 10.888 31.023 1.00 16.33 85 PHE A CA 1
ATOM 649 C C . PHE A 1 85 ? 0.565 9.707 31.175 1.00 18.63 85 PHE A C 1
ATOM 650 O O . PHE A 1 85 ? 0.025 9.212 30.182 1.00 16.58 85 PHE A O 1
ATOM 658 N N . GLY A 1 86 ? 0.304 9.293 32.435 1.00 18.17 86 GLY A N 1
ATOM 659 C CA . GLY A 1 86 ? -0.821 8.426 32.710 1.00 14.39 86 GLY A CA 1
ATOM 660 C C . GLY A 1 86 ? -2.044 9.237 33.091 1.00 15.91 86 GLY A C 1
ATOM 661 O O . GLY A 1 86 ? -1.957 10.417 33.407 1.00 15.56 86 GLY A O 1
ATOM 662 N N . MET A 1 87 ? -3.201 8.588 33.064 1.00 15.75 87 MET A N 1
ATOM 663 C CA . MET A 1 87 ? -4.439 9.257 33.439 1.00 19.34 87 MET A CA 1
ATOM 664 C C . MET A 1 87 ? -4.859 9.002 34.884 1.00 21.10 87 MET A C 1
ATOM 665 O O . MET A 1 87 ? -5.499 9.872 35.490 1.00 18.84 87 MET A O 1
ATOM 670 N N . ASP A 1 88 ? -4.536 7.832 35.442 1.00 18.11 88 ASP A N 1
ATOM 671 C CA . ASP A 1 88 ? -4.961 7.466 36.790 1.00 21.54 88 ASP A CA 1
ATOM 672 C C . ASP A 1 88 ? -3.847 6.661 37.457 1.00 21.74 88 ASP A C 1
ATOM 673 O O . ASP A 1 88 ? -2.808 6.385 36.855 1.00 19.06 88 ASP A O 1
ATOM 678 N N . GLU A 1 89 ? -4.067 6.276 38.715 1.00 18.08 89 GLU A N 1
ATOM 679 C CA . GLU A 1 89 ? -3.002 5.630 39.473 1.00 23.40 89 GLU A CA 1
ATOM 680 C C . GLU A 1 89 ? -2.640 4.252 38.915 1.00 24.26 89 GLU A C 1
ATOM 681 O O . GLU A 1 89 ? -1.471 3.851 38.995 1.00 20.86 89 GLU A O 1
ATOM 687 N N . ASP A 1 90 ? -3.616 3.514 38.371 1.00 21.27 90 ASP A N 1
ATOM 688 C CA . ASP A 1 90 ? -3.326 2.243 37.700 1.00 21.04 90 ASP A CA 1
ATOM 689 C C . ASP A 1 90 ? -2.397 2.448 36.502 1.00 24.85 90 ASP A C 1
ATOM 690 O O . ASP A 1 90 ? -1.449 1.680 36.301 1.00 22.26 90 ASP A O 1
ATOM 695 N N . ASN A 1 91 ? -2.683 3.459 35.664 1.00 21.67 91 ASN A N 1
ATOM 696 C CA . ASN A 1 91 ? -1.745 3.859 34.612 1.00 20.39 91 ASN A CA 1
ATOM 697 C C . ASN A 1 91 ? -0.337 4.038 35.158 1.00 21.29 91 ASN A C 1
ATOM 698 O O . ASN A 1 91 ? 0.639 3.534 34.583 1.00 19.27 91 ASN A O 1
ATOM 703 N N . MET A 1 92 ? -0.208 4.789 36.262 1.00 17.43 92 MET A N 1
ATOM 704 C CA . MET A 1 92 ? 1.120 5.095 36.780 1.00 16.04 92 MET A CA 1
ATOM 705 C C . MET A 1 92 ? 1.868 3.821 37.166 1.00 18.70 92 MET A C 1
ATOM 706 O O . MET A 1 92 ? 3.055 3.673 36.847 1.00 18.41 92 MET A O 1
ATOM 711 N N . SER A 1 93 ? 1.186 2.884 37.836 1.00 17.81 93 SER A N 1
ATOM 712 C CA . SER A 1 93 ? 1.812 1.605 38.189 1.00 19.19 93 SER A CA 1
ATOM 713 C C . SER A 1 93 ? 2.302 0.870 36.948 1.00 19.01 93 SER A C 1
ATOM 714 O O . SER A 1 93 ? 3.442 0.390 36.905 1.00 15.97 93 SER A O 1
ATOM 717 N N . GLU A 1 94 ? 1.458 0.794 35.913 1.00 19.71 94 GLU A N 1
ATOM 718 C CA . GLU A 1 94 ? 1.847 0.109 34.682 1.00 17.70 94 GLU A CA 1
ATOM 719 C C . GLU A 1 94 ? 3.059 0.770 34.031 1.00 21.15 94 GLU A C 1
ATOM 720 O O . GLU A 1 94 ? 3.987 0.080 33.592 1.00 22.46 94 GLU A O 1
ATOM 726 N N . LEU A 1 95 ? 3.072 2.106 33.949 1.00 18.55 95 LEU A N 1
ATOM 727 C CA . LEU A 1 95 ? 4.214 2.783 33.338 1.00 17.44 95 LEU A CA 1
ATOM 728 C C . LEU A 1 95 ? 5.496 2.530 34.125 1.00 20.62 95 LEU A C 1
ATOM 729 O O . LEU A 1 95 ? 6.567 2.307 33.535 1.00 18.08 95 LEU A O 1
ATOM 734 N N . ARG A 1 96 ? 5.411 2.589 35.462 1.00 19.50 96 ARG A N 1
ATOM 735 C CA . ARG A 1 96 ? 6.572 2.301 36.296 1.00 21.21 96 ARG A CA 1
ATOM 736 C C . ARG A 1 96 ? 7.139 0.923 35.981 1.00 21.44 96 ARG A C 1
ATOM 737 O O . ARG A 1 96 ? 8.357 0.762 35.835 1.00 22.14 96 ARG A O 1
ATOM 745 N N . ARG A 1 97 ? 6.280 -0.087 35.862 1.00 19.73 97 ARG A N 1
ATOM 746 C CA . ARG A 1 97 ? 6.831 -1.415 35.614 1.00 25.78 97 ARG A CA 1
ATOM 747 C C . ARG A 1 97 ? 7.387 -1.537 34.199 1.00 24.32 97 ARG A C 1
ATOM 748 O O . ARG A 1 97 ? 8.356 -2.270 33.986 1.00 28.24 97 ARG A O 1
ATOM 756 N N . LEU A 1 98 ? 6.832 -0.796 33.233 1.00 23.91 98 LEU A N 1
ATOM 757 C CA . LEU A 1 98 ? 7.299 -0.892 31.851 1.00 22.30 98 LEU A CA 1
ATOM 758 C C . LEU A 1 98 ? 8.593 -0.122 31.576 1.00 24.70 98 LEU A C 1
ATOM 759 O O . LEU A 1 98 ? 9.395 -0.556 30.743 1.00 26.64 98 LEU A O 1
ATOM 764 N N . ALA A 1 99 ? 8.805 1.019 32.227 1.00 27.30 99 ALA A N 1
ATOM 765 C CA . ALA A 1 99 ? 9.934 1.898 31.926 1.00 25.96 99 ALA A CA 1
ATOM 766 C C . ALA A 1 99 ? 11.273 1.206 32.173 1.00 23.72 99 ALA A C 1
ATOM 767 O O . ALA A 1 99 ? 11.521 0.749 33.295 1.00 24.16 99 ALA A O 1
ATOM 769 N N . PRO A 1 100 ? 12.158 1.113 31.189 1.00 25.16 100 PRO A N 1
ATOM 770 C CA . PRO A 1 100 ? 13.522 0.670 31.508 1.00 24.74 100 PRO A CA 1
ATOM 771 C C . PRO A 1 100 ? 14.174 1.631 32.488 1.00 30.93 100 PRO A C 1
ATOM 772 O O . PRO A 1 100 ? 14.119 2.852 32.321 1.00 29.99 100 PRO A O 1
ATOM 776 N N . LYS A 1 101 ? 14.766 1.071 33.540 1.00 30.86 101 LYS A N 1
ATOM 777 C CA . LYS A 1 101 ? 15.410 1.887 34.557 1.00 30.17 101 LYS A CA 1
ATOM 778 C C . LYS A 1 101 ? 16.460 2.789 33.935 1.00 34.59 101 LYS A C 1
ATOM 779 O O . LYS A 1 101 ? 17.343 2.327 33.208 1.00 29.47 101 LYS A O 1
ATOM 785 N N . GLY A 1 102 ? 16.359 4.085 34.231 1.00 33.96 102 GLY A N 1
ATOM 786 C CA . GLY A 1 102 ? 17.289 5.052 33.706 1.00 28.50 102 GLY A CA 1
ATOM 787 C C . GLY A 1 102 ? 16.941 5.610 32.354 1.00 32.48 102 GLY A C 1
ATOM 788 O O . GLY A 1 102 ? 17.740 6.383 31.811 1.00 34.13 102 GLY A O 1
ATOM 789 N N . SER A 1 103 ? 15.793 5.236 31.783 1.00 30.33 103 SER A N 1
ATOM 790 C CA . SER A 1 103 ? 15.365 5.806 30.511 1.00 28.88 103 SER A CA 1
ATOM 791 C C . SER A 1 103 ? 15.004 7.282 30.683 1.00 26.99 103 SER A C 1
ATOM 792 O O . SER A 1 103 ? 14.636 7.733 31.769 1.00 29.62 103 SER A O 1
ATOM 795 N N . LYS A 1 104 ? 15.096 8.032 29.593 1.00 22.06 104 LYS A N 1
ATOM 796 C CA . LYS A 1 104 ? 15.015 9.485 29.700 1.00 24.43 104 LYS A CA 1
ATOM 797 C C . LYS A 1 104 ? 13.604 10.014 29.979 1.00 23.00 104 LYS A C 1
ATOM 798 O O . LYS A 1 104 ? 13.480 11.077 30.585 1.00 23.38 104 LYS A O 1
ATOM 804 N N . ALA A 1 105 ? 12.547 9.297 29.601 1.00 22.29 105 ALA A N 1
ATOM 805 C CA . ALA A 1 105 ? 11.188 9.810 29.788 1.00 20.77 105 ALA A CA 1
ATOM 806 C C . ALA A 1 105 ? 10.880 10.143 31.246 1.00 18.72 105 ALA A C 1
ATOM 807 O O . ALA A 1 105 ? 11.146 9.357 32.157 1.00 18.70 105 ALA A O 1
ATOM 809 N N . GLU A 1 106 ? 10.243 11.287 31.452 1.00 18.92 106 GLU A N 1
ATOM 810 C CA . GLU A 1 106 ? 9.692 11.646 32.750 1.00 18.91 106 GLU A CA 1
ATOM 811 C C . GLU A 1 106 ? 8.257 11.124 32.839 1.00 19.07 106 GLU A C 1
ATOM 812 O O . GLU A 1 106 ? 7.420 11.460 31.994 1.00 17.25 106 GLU A O 1
ATOM 818 N N . LEU A 1 107 ? 7.960 10.325 33.866 1.00 17.95 107 LEU A N 1
ATOM 819 C CA . LEU A 1 107 ? 6.628 9.739 34.022 1.00 19.12 107 LEU A CA 1
ATOM 820 C C . LEU A 1 107 ? 5.781 10.623 34.930 1.00 20.95 107 LEU A C 1
ATOM 821 O O . LEU A 1 107 ? 6.099 10.798 36.115 1.00 25.32 107 LEU A O 1
ATOM 826 N N . LEU A 1 108 ? 4.697 11.157 34.394 1.00 17.60 108 LEU A N 1
ATOM 827 C CA . LEU A 1 108 ? 3.862 12.083 35.137 1.00 17.08 108 LEU A CA 1
ATOM 828 C C . LEU A 1 108 ? 2.418 11.629 35.039 1.00 16.59 108 LEU A C 1
ATOM 829 O O . LEU A 1 108 ? 2.031 10.914 34.120 1.00 15.23 108 LEU A O 1
ATOM 834 N N . MET A 1 109 ? 1.615 12.047 35.994 1.00 17.09 109 MET A N 1
ATOM 835 C CA . MET A 1 109 ? 0.183 11.850 35.893 1.00 16.77 109 MET A CA 1
ATOM 836 C C . MET A 1 109 ? -0.435 13.180 35.480 1.00 18.51 109 MET A C 1
ATOM 837 O O . MET A 1 109 ? -0.147 14.214 36.094 1.00 16.01 109 MET A O 1
ATOM 842 N N . LEU A 1 110 ? -1.238 13.163 34.405 1.00 18.90 110 LEU A N 1
ATOM 843 C CA . LEU A 1 110 ? -1.652 14.427 33.788 1.00 15.21 110 LEU A CA 1
ATOM 844 C C . LEU A 1 110 ? -2.376 15.330 34.790 1.00 19.03 110 LEU A C 1
ATOM 845 O O . LEU A 1 110 ? -2.146 16.546 34.823 1.00 16.48 110 LEU A O 1
ATOM 850 N N . GLY A 1 111 ? -3.221 14.752 35.645 1.00 20.39 111 GLY A N 1
ATOM 851 C CA . GLY A 1 111 ? -4.009 15.568 36.546 1.00 18.74 111 GLY A CA 1
ATOM 852 C C . GLY A 1 111 ? -3.230 16.181 37.699 1.00 20.81 111 GLY A C 1
ATOM 853 O O . GLY A 1 111 ? -3.807 16.968 38.452 1.00 22.52 111 GLY A O 1
ATOM 854 N N . ASP A 1 112 ? -1.953 15.839 37.868 1.00 21.54 112 ASP A N 1
ATOM 855 C CA . ASP A 1 112 ? -1.160 16.559 38.863 1.00 21.91 112 ASP A CA 1
ATOM 856 C C . ASP A 1 112 ? -0.873 18.001 38.435 1.00 24.46 112 ASP A C 1
ATOM 857 O O . ASP A 1 112 ? -0.267 18.763 39.201 1.00 20.10 112 ASP A O 1
ATOM 862 N N . PHE A 1 113 ? -1.300 18.401 37.238 1.00 21.56 113 PHE A N 1
ATOM 863 C CA . PHE A 1 113 ? -1.130 19.766 36.767 1.00 19.59 113 PHE A CA 1
ATOM 864 C C . PHE A 1 113 ? -2.496 20.426 36.683 1.00 22.68 113 PHE A C 1
ATOM 865 O O . PHE A 1 113 ? -3.453 19.816 36.195 1.00 22.22 113 PHE A O 1
ATOM 873 N N . GLY A 1 114 ? -2.596 21.637 37.223 1.00 22.00 114 GLY A N 1
ATOM 874 C CA . GLY A 1 114 ? -3.816 22.441 37.121 1.00 21.01 114 GLY A CA 1
ATOM 875 C C . GLY A 1 114 ? -5.010 22.099 37.988 1.00 25.71 114 GLY A C 1
ATOM 876 O O . GLY A 1 114 ? -5.594 22.983 38.619 1.00 25.84 114 GLY A O 1
ATOM 877 N N . LEU A 1 115 ? -5.397 20.830 38.036 1.00 27.35 115 LEU A N 1
ATOM 878 C CA . LEU A 1 115 ? -6.610 20.473 38.752 1.00 25.77 115 LEU A CA 1
ATOM 879 C C . LEU A 1 115 ? -6.392 20.543 40.259 1.00 28.70 115 LEU A C 1
ATOM 880 O O . LEU A 1 115 ? -5.268 20.479 40.756 1.00 23.14 115 LEU A O 1
ATOM 885 N N . GLU A 1 116 ? -7.493 20.699 40.985 1.00 31.00 116 GLU A N 1
ATOM 886 C CA . GLU A 1 116 ? -7.463 20.487 42.422 1.00 31.56 116 GLU A CA 1
ATOM 887 C C . GLU A 1 116 ? -7.214 19.017 42.718 1.00 32.76 116 GLU A C 1
ATOM 888 O O . GLU A 1 116 ? -7.459 18.146 41.881 1.00 33.20 116 GLU A O 1
ATOM 894 N N . LYS A 1 117 ? -6.736 18.750 43.938 1.00 35.88 117 LYS A N 1
ATOM 895 C CA . LYS A 1 117 ? -6.389 17.392 44.358 1.00 35.07 117 LYS A CA 1
ATOM 896 C C . LYS A 1 117 ? -7.522 16.405 44.084 1.00 36.37 117 LYS A C 1
ATOM 897 O O . LYS A 1 117 ? -7.316 15.368 43.446 1.00 39.95 117 LYS A O 1
ATOM 903 N N . LYS A 1 118 ? -8.732 16.734 44.544 1.00 31.82 118 LYS A N 1
ATOM 904 C CA . LYS A 1 118 ? -9.890 15.850 44.426 1.00 36.65 118 LYS A CA 1
ATOM 905 C C . LYS A 1 118 ? -10.289 15.592 42.976 1.00 38.40 118 LYS A C 1
ATOM 906 O O . LYS A 1 118 ? -11.009 14.621 42.704 1.00 38.75 118 LYS A O 1
ATOM 912 N N . ASN A 1 119 ? -9.849 16.427 42.034 1.00 34.23 119 ASN A N 1
ATOM 913 C CA . ASN A 1 119 ? -10.243 16.264 40.639 1.00 30.46 119 ASN A CA 1
ATOM 914 C C . ASN A 1 119 ? -9.096 15.763 39.778 1.00 26.57 119 ASN A C 1
ATOM 915 O O . ASN A 1 119 ? -9.153 15.870 38.544 1.00 31.84 119 ASN A O 1
ATOM 920 N N . ARG A 1 120 ? -8.054 15.216 40.396 1.00 27.05 120 ARG A N 1
ATOM 921 C CA . ARG A 1 120 ? -6.837 14.954 39.641 1.00 27.21 120 ARG A CA 1
ATOM 922 C C . ARG A 1 120 ? -6.866 13.626 38.899 1.00 22.53 120 ARG A C 1
ATOM 923 O O . ARG A 1 120 ? -6.116 13.466 37.934 1.00 19.19 120 ARG A O 1
ATOM 931 N N . ILE A 1 121 ? -7.712 12.688 39.314 1.00 19.28 121 ILE A N 1
ATOM 932 C CA . ILE A 1 121 ? -7.839 11.412 38.618 1.00 19.88 121 ILE A CA 1
ATOM 933 C C . ILE A 1 121 ? -8.743 11.608 37.408 1.00 19.35 121 ILE A C 1
ATOM 934 O O . ILE A 1 121 ? -9.865 12.118 37.525 1.00 19.92 121 ILE A O 1
ATOM 939 N N . ILE A 1 122 ? -8.246 11.248 36.232 1.00 18.44 122 ILE A N 1
ATOM 940 C CA . ILE A 1 122 ? -9.086 11.235 35.042 1.00 20.07 122 ILE A CA 1
ATOM 941 C C . ILE A 1 122 ? -9.618 9.815 34.901 1.00 18.79 122 ILE A C 1
ATOM 942 O O . ILE A 1 122 ? -8.897 8.892 34.505 1.00 18.17 122 ILE A O 1
ATOM 947 N N . GLU A 1 123 ? -10.895 9.647 35.238 1.00 21.16 123 GLU A N 1
ATOM 948 C CA . GLU A 1 123 ? -11.503 8.329 35.368 1.00 21.63 123 GLU A CA 1
ATOM 949 C C . GLU A 1 123 ? -11.857 7.740 34.013 1.00 20.15 123 GLU A C 1
ATOM 950 O O . GLU A 1 123 ? -12.297 8.445 33.103 1.00 17.17 123 GLU A O 1
ATOM 956 N N . ASP A 1 124 ? -11.680 6.442 33.902 1.00 21.11 124 ASP A N 1
ATOM 957 C CA . ASP A 1 124 ? -12.085 5.621 32.774 1.00 20.05 124 ASP A CA 1
ATOM 958 C C . ASP A 1 124 ? -13.587 5.777 32.529 1.00 20.18 124 ASP A C 1
ATOM 959 O O . ASP A 1 124 ? -14.387 5.336 33.361 1.00 21.95 124 ASP A O 1
ATOM 964 N N . PRO A 1 125 ? -14.020 6.390 31.431 1.00 21.63 125 PRO A N 1
ATOM 965 C CA . PRO A 1 125 ? -15.463 6.540 31.177 1.00 20.42 125 PRO A CA 1
ATOM 966 C C . PRO A 1 125 ? -16.112 5.421 30.376 1.00 21.01 125 PRO A C 1
ATOM 967 O O . PRO A 1 125 ? -17.307 5.523 30.091 1.00 22.51 125 PRO A O 1
ATOM 971 N N . TYR A 1 126 ? -15.382 4.370 30.005 1.00 20.26 126 TYR A N 1
ATOM 972 C CA . TYR A 1 126 ? -15.865 3.459 28.963 1.00 21.27 126 TYR A CA 1
ATOM 973 C C . TYR A 1 126 ? -17.152 2.738 29.353 1.00 23.82 126 TYR A C 1
ATOM 974 O O . TYR A 1 126 ? -18.043 2.553 28.515 1.00 26.16 126 TYR A O 1
ATOM 983 N N . TYR A 1 127 ? -17.253 2.288 30.595 1.00 22.77 127 TYR A N 1
ATOM 984 C CA . TYR A 1 127 ? -18.359 1.436 31.022 1.00 25.11 127 TYR A CA 1
ATOM 985 C C . TYR A 1 127 ? -19.616 2.218 31.417 1.00 26.32 127 TYR A C 1
ATOM 986 O O . TYR A 1 127 ? -20.638 1.601 31.741 1.00 24.40 127 TYR A O 1
ATOM 995 N N . GLU A 1 128 ? -19.582 3.548 31.386 1.00 25.04 128 GLU A N 1
ATOM 996 C CA . GLU A 1 128 ? -20.810 4.306 31.523 1.00 24.45 128 GLU A CA 1
ATOM 997 C C . GLU A 1 128 ? -21.646 4.137 30.261 1.00 27.11 128 GLU A C 1
ATOM 998 O O . GLU A 1 128 ? -21.141 3.775 29.194 1.00 26.44 128 GLU A O 1
ATOM 1004 N N . ARG A 1 129 ? -22.946 4.388 30.381 1.00 25.98 129 ARG A N 1
ATOM 1005 C CA . ARG A 1 129 ? -23.785 4.302 29.190 1.00 30.17 129 ARG A CA 1
ATOM 1006 C C . ARG A 1 129 ? -23.481 5.449 28.236 1.00 33.89 129 ARG A C 1
ATOM 1007 O O . ARG A 1 129 ? -23.112 5.227 27.072 1.00 32.46 129 ARG A O 1
ATOM 1015 N N . GLY A 1 130 ? -23.628 6.690 28.724 1.00 33.00 130 GLY A N 1
ATOM 1016 C CA . GLY A 1 130 ? -23.545 7.873 27.893 1.00 30.43 130 GLY A CA 1
ATOM 1017 C C . GLY A 1 130 ? -22.127 8.386 27.746 1.00 31.66 130 GLY A C 1
ATOM 1018 O O . GLY A 1 130 ? -21.148 7.678 27.996 1.00 29.52 130 GLY A O 1
ATOM 1019 N N . ALA A 1 131 ? -22.018 9.649 27.341 1.00 28.30 131 ALA A N 1
ATOM 1020 C CA . ALA A 1 131 ? -20.722 10.263 27.104 1.00 26.02 131 ALA A CA 1
ATOM 1021 C C . ALA A 1 131 ? -20.356 11.310 28.147 1.00 28.54 131 ALA A C 1
ATOM 1022 O O . ALA A 1 131 ? -19.374 12.036 27.953 1.00 28.61 131 ALA A O 1
ATOM 1024 N N . GLU A 1 132 ? -21.096 11.386 29.262 1.00 30.61 132 GLU A N 1
ATOM 1025 C CA . GLU A 1 132 ? -20.810 12.403 30.270 1.00 28.03 132 GLU A CA 1
ATOM 1026 C C . GLU A 1 132 ? -19.393 12.274 30.803 1.00 28.85 132 GLU A C 1
ATOM 1027 O O . GLU A 1 132 ? -18.718 13.283 31.014 1.00 26.80 132 GLU A O 1
ATOM 1029 N N . GLY A 1 133 ? -18.925 11.043 31.030 1.00 25.86 133 GLY A N 1
ATOM 1030 C CA . GLY A 1 133 ? -17.572 10.856 31.524 1.00 26.88 133 GLY A CA 1
ATOM 1031 C C . GLY A 1 133 ? -16.496 11.296 30.553 1.00 22.00 133 GLY A C 1
ATOM 1032 O O . GLY A 1 133 ? -15.373 11.594 30.975 1.00 20.77 133 GLY A O 1
ATOM 1033 N N . PHE A 1 134 ? -16.808 11.322 29.259 1.00 22.68 134 PHE A N 1
ATOM 1034 C CA . PHE A 1 134 ? -15.853 11.814 28.278 1.00 22.41 134 PHE A CA 1
ATOM 1035 C C . PHE A 1 134 ? -15.750 13.328 28.354 1.00 24.32 134 PHE A C 1
ATOM 1036 O O . PHE A 1 134 ? -14.656 13.900 28.243 1.00 20.18 134 PHE A O 1
ATOM 1044 N N . GLU A 1 135 ? -16.891 13.989 28.545 1.00 24.38 135 GLU A N 1
ATOM 1045 C CA . GLU A 1 135 ? -16.896 15.435 28.696 1.00 25.35 135 GLU A CA 1
ATOM 1046 C C . GLU A 1 135 ? -16.101 15.857 29.923 1.00 23.49 135 GLU A C 1
ATOM 1047 O O . GLU A 1 135 ? -15.369 16.854 29.876 1.00 24.27 135 GLU A O 1
ATOM 1053 N N . THR A 1 136 ? -16.192 15.107 31.032 1.00 21.81 136 THR A N 1
ATOM 1054 C CA . THR A 1 136 ? -15.453 15.569 32.207 1.00 21.40 136 THR A CA 1
ATOM 1055 C C . THR A 1 136 ? -13.957 15.328 32.030 1.00 21.69 136 THR A C 1
ATOM 1056 O O . THR A 1 136 ? -13.142 16.176 32.413 1.00 21.60 136 THR A O 1
ATOM 1060 N N . ALA A 1 137 ? -13.581 14.205 31.409 1.00 20.77 137 ALA A N 1
ATOM 1061 C CA . ALA A 1 137 ? -12.191 14.004 31.012 1.00 20.69 137 ALA A CA 1
ATOM 1062 C C . ALA A 1 137 ? -11.697 15.149 30.126 1.00 19.46 137 ALA A C 1
ATOM 1063 O O . ALA A 1 137 ? -10.575 15.648 30.293 1.00 18.94 137 ALA A O 1
ATOM 1065 N N . TYR A 1 138 ? -12.513 15.561 29.156 1.00 22.06 138 TYR A N 1
ATOM 1066 C CA . TYR A 1 138 ? -12.132 16.683 28.308 1.00 20.59 138 TYR A CA 1
ATOM 1067 C C . TYR A 1 138 ? -11.895 17.943 29.144 1.00 21.97 138 TYR A C 1
ATOM 1068 O O . TYR A 1 138 ? -10.854 18.601 29.017 1.00 22.25 138 TYR A O 1
ATOM 1077 N N . GLN A 1 139 ? -12.845 18.289 30.019 1.00 19.67 139 GLN A N 1
ATOM 1078 C CA . GLN A 1 139 ? -12.668 19.462 30.869 1.00 21.30 139 GLN A CA 1
ATOM 1079 C C . GLN A 1 139 ? -11.380 19.369 31.680 1.00 22.54 139 GLN A C 1
ATOM 1080 O O . GLN A 1 139 ? -10.647 20.357 31.814 1.00 22.36 139 GLN A O 1
ATOM 1086 N N . GLN A 1 140 ? -11.081 18.186 32.223 1.00 21.98 140 GLN A N 1
ATOM 1087 C CA . GLN A 1 140 ? -9.865 18.016 33.012 1.00 20.67 140 GLN A CA 1
ATOM 1088 C C . GLN A 1 140 ? -8.620 18.212 32.158 1.00 17.06 140 GLN A C 1
ATOM 1089 O O . GLN A 1 140 ? -7.683 18.912 32.558 1.00 20.28 140 GLN A O 1
ATOM 1095 N N . CYS A 1 141 ? -8.592 17.590 30.981 1.00 17.64 141 CYS A N 1
ATOM 1096 C CA . CYS A 1 141 ? -7.453 17.730 30.082 1.00 16.17 141 CYS A CA 1
ATOM 1097 C C . CYS A 1 141 ? -7.228 19.185 29.670 1.00 18.71 141 CYS A C 1
ATOM 1098 O O . CYS A 1 141 ? -6.084 19.627 29.520 1.00 15.40 141 CYS A O 1
ATOM 1101 N N . VAL A 1 142 ? -8.303 19.932 29.435 1.00 18.04 142 VAL A N 1
ATOM 1102 C CA . VAL A 1 142 ? -8.140 21.336 29.070 1.00 19.05 142 VAL A CA 1
ATOM 1103 C C . VAL A 1 142 ? -7.377 22.086 30.159 1.00 19.28 142 VAL A C 1
ATOM 1104 O O . VAL A 1 142 ? -6.434 22.840 29.876 1.00 18.48 142 VAL A O 1
ATOM 1108 N N . VAL A 1 143 ? -7.732 21.849 31.424 1.00 17.65 143 VAL A N 1
ATOM 1109 C CA . VAL A 1 143 ? -7.072 22.538 32.524 1.00 17.79 143 VAL A CA 1
ATOM 1110 C C . VAL A 1 143 ? -5.665 21.989 32.744 1.00 18.23 143 VAL A C 1
ATOM 1111 O O . VAL A 1 143 ? -4.704 22.751 32.890 1.00 15.94 143 VAL A O 1
ATOM 1115 N N . ALA A 1 144 ? -5.524 20.663 32.787 1.00 17.79 144 ALA A N 1
ATOM 1116 C CA . ALA A 1 144 ? -4.221 20.058 33.054 1.00 17.04 144 ALA A CA 1
ATOM 1117 C C . ALA A 1 144 ? -3.211 20.394 31.961 1.00 16.17 144 ALA A C 1
ATOM 1118 O O . ALA A 1 144 ? -2.059 20.737 32.245 1.00 18.78 144 ALA A O 1
ATOM 1120 N N . CYS A 1 145 ? -3.619 20.275 30.697 1.00 17.90 145 CYS A N 1
ATOM 1121 C CA . CYS A 1 145 ? -2.678 20.483 29.603 1.00 15.55 145 CYS A CA 1
ATOM 1122 C C . CYS A 1 145 ? -2.145 21.908 29.596 1.00 20.28 145 CYS A C 1
ATOM 1123 O O . CYS A 1 145 ? -0.938 22.125 29.443 1.00 19.21 145 CYS A O 1
ATOM 1126 N N . ALA A 1 146 ? -3.034 22.892 29.736 1.00 17.64 146 ALA A N 1
ATOM 1127 C CA . ALA A 1 146 ? -2.598 24.281 29.831 1.00 18.04 146 ALA A CA 1
ATOM 1128 C C . ALA A 1 146 ? -1.559 24.463 30.931 1.00 17.87 146 ALA A C 1
ATOM 1129 O O . ALA A 1 146 ? -0.478 25.022 30.700 1.00 16.05 146 ALA A O 1
ATOM 1131 N N . ALA A 1 147 ? -1.870 23.980 32.141 1.00 20.83 147 ALA A N 1
ATOM 1132 C CA . ALA A 1 147 ? -0.985 24.195 33.282 1.00 16.73 147 ALA A CA 1
ATOM 1133 C C . ALA A 1 147 ? 0.375 23.542 33.056 1.00 17.53 147 ALA A C 1
ATOM 1134 O O . ALA A 1 147 ? 1.417 24.165 33.294 1.00 17.64 147 ALA A O 1
ATOM 1136 N N . PHE A 1 148 ? 0.387 22.288 32.583 1.00 17.91 148 PHE A N 1
ATOM 1137 C CA . PHE A 1 148 ? 1.652 21.644 32.226 1.00 20.45 148 PHE A CA 1
ATOM 1138 C C . PHE A 1 148 ? 2.418 22.453 31.185 1.00 19.00 148 PHE A C 1
ATOM 1139 O O . PHE A 1 148 ? 3.626 22.688 31.322 1.00 18.30 148 PHE A O 1
ATOM 1147 N N . MET A 1 149 ? 1.740 22.837 30.102 1.00 17.97 149 MET A N 1
ATOM 1148 C CA . MET A 1 149 ? 2.396 23.622 29.059 1.00 18.02 149 MET A CA 1
ATOM 1149 C C . MET A 1 149 ? 3.000 24.893 29.630 1.00 21.50 149 MET A C 1
ATOM 1150 O O . MET A 1 149 ? 4.163 25.229 29.353 1.00 21.29 149 MET A O 1
ATOM 1155 N N . LYS A 1 150 ? 2.226 25.616 30.436 1.00 16.81 150 LYS A N 1
ATOM 1156 C CA . LYS A 1 150 ? 2.726 26.879 30.973 1.00 21.01 150 LYS A CA 1
ATOM 1157 C C . LYS A 1 150 ? 3.917 26.658 31.901 1.00 24.99 150 LYS A C 1
ATOM 1158 O O . LYS A 1 150 ? 4.944 27.339 31.775 1.00 28.68 150 LYS A O 1
ATOM 1164 N N . GLU A 1 151 ? 3.814 25.701 32.832 1.00 26.00 151 GLU A N 1
ATOM 1165 C CA . GLU A 1 151 ? 4.897 25.489 33.795 1.00 26.23 151 GLU A CA 1
ATOM 1166 C C . GLU A 1 151 ? 6.119 24.864 33.141 1.00 25.99 151 GLU A C 1
ATOM 1167 O O . GLU A 1 151 ? 7.219 25.422 33.192 1.00 27.45 151 GLU A O 1
ATOM 1173 N N . ARG A 1 152 ? 5.956 23.680 32.558 1.00 22.45 152 ARG A N 1
ATOM 1174 C CA . ARG A 1 152 ? 7.115 22.899 32.138 1.00 23.59 152 ARG A CA 1
ATOM 1175 C C . ARG A 1 152 ? 7.551 23.201 30.723 1.00 25.63 152 ARG A C 1
ATOM 1176 O O . ARG A 1 152 ? 8.745 23.174 30.434 1.00 30.13 152 ARG A O 1
ATOM 1184 N N . LEU A 1 153 ? 6.617 23.445 29.819 1.00 23.15 153 LEU A N 1
ATOM 1185 C CA . LEU A 1 153 ? 7.017 23.618 28.432 1.00 24.03 153 LEU A CA 1
ATOM 1186 C C . LEU A 1 153 ? 7.412 25.059 28.128 1.00 28.76 153 LEU A C 1
ATOM 1187 O O . LEU A 1 153 ? 8.346 25.292 27.354 1.00 29.19 153 LEU A O 1
ATOM 1192 N N . GLN A 1 154 ? 6.725 26.030 28.731 1.00 24.89 154 GLN A N 1
ATOM 1193 C CA . GLN A 1 154 ? 7.023 27.441 28.529 1.00 27.22 154 GLN A CA 1
ATOM 1194 C C . GLN A 1 154 ? 7.808 28.052 29.674 1.00 30.03 154 GLN A C 1
ATOM 1195 O O . GLN A 1 154 ? 8.235 29.209 29.565 1.00 31.23 154 GLN A O 1
ATOM 1201 N N . LYS A 1 155 ? 8.004 27.306 30.756 1.00 29.88 155 LYS A N 1
ATOM 1202 C CA . LYS A 1 155 ? 8.740 27.773 31.925 1.00 31.43 155 LYS A CA 1
ATOM 1203 C C . LYS A 1 155 ? 7.979 28.917 32.592 1.00 29.30 155 LYS A C 1
ATOM 1204 O O . LYS A 1 155 ? 8.587 29.856 33.086 1.00 35.51 155 LYS A O 1
ATOM 1210 N N . VAL B 1 2 ? 26.638 -7.328 50.319 1.00 45.93 2 VAL B N 1
ATOM 1211 C CA . VAL B 1 2 ? 25.775 -6.732 51.341 1.00 44.25 2 VAL B CA 1
ATOM 1212 C C . VAL B 1 2 ? 24.745 -5.811 50.702 1.00 43.41 2 VAL B C 1
ATOM 1213 O O . VAL B 1 2 ? 25.091 -4.905 49.948 1.00 52.10 2 VAL B O 1
ATOM 1217 N N . ARG B 1 3 ? 23.473 -6.037 51.006 1.00 40.90 3 ARG B N 1
ATOM 1218 C CA . ARG B 1 3 ? 22.384 -5.345 50.335 1.00 37.30 3 ARG B CA 1
ATOM 1219 C C . ARG B 1 3 ? 21.642 -4.448 51.319 1.00 39.07 3 ARG B C 1
ATOM 1220 O O . ARG B 1 3 ? 21.468 -4.799 52.491 1.00 38.40 3 ARG B O 1
ATOM 1228 N N . LYS B 1 4 ? 21.216 -3.279 50.835 1.00 37.36 4 LYS B N 1
ATOM 1229 C CA . LYS B 1 4 ? 20.681 -2.217 51.679 1.00 32.24 4 LYS B CA 1
ATOM 1230 C C . LYS B 1 4 ? 19.331 -1.757 51.145 1.00 34.12 4 LYS B C 1
ATOM 1231 O O . LYS B 1 4 ? 19.247 -1.258 50.015 1.00 29.98 4 LYS B O 1
ATOM 1237 N N . VAL B 1 5 ? 18.288 -1.903 51.972 1.00 34.85 5 VAL B N 1
ATOM 1238 C CA . VAL B 1 5 ? 16.909 -1.550 51.629 1.00 29.31 5 VAL B CA 1
ATOM 1239 C C . VAL B 1 5 ? 16.489 -0.329 52.445 1.00 34.25 5 VAL B C 1
ATOM 1240 O O . VAL B 1 5 ? 16.729 -0.269 53.660 1.00 28.47 5 VAL B O 1
ATOM 1244 N N . LEU B 1 6 ? 15.850 0.637 51.784 1.00 28.21 6 LEU B N 1
ATOM 1245 C CA . LEU B 1 6 ? 15.385 1.857 52.427 1.00 25.48 6 LEU B CA 1
ATOM 1246 C C . LEU B 1 6 ? 13.892 2.007 52.159 1.00 27.30 6 LEU B C 1
ATOM 1247 O O . LEU B 1 6 ? 13.474 2.154 51.003 1.00 26.28 6 LEU B O 1
ATOM 1252 N N . MET B 1 7 ? 13.094 1.953 53.222 1.00 23.56 7 MET B N 1
ATOM 1253 C CA . MET B 1 7 ? 11.651 2.140 53.141 1.00 23.98 7 MET B CA 1
ATOM 1254 C C . MET B 1 7 ? 11.321 3.607 53.368 1.00 27.73 7 MET B C 1
ATOM 1255 O O . MET B 1 7 ? 11.715 4.177 54.383 1.00 24.60 7 MET B O 1
ATOM 1260 N N . ILE B 1 8 ? 10.587 4.224 52.449 1.00 24.13 8 ILE B N 1
ATOM 1261 C CA . ILE B 1 8 ? 10.211 5.610 52.676 1.00 23.78 8 ILE B CA 1
ATOM 1262 C C . ILE B 1 8 ? 8.702 5.768 52.521 1.00 28.09 8 ILE B C 1
ATOM 1263 O O . ILE B 1 8 ? 8.054 5.055 51.748 1.00 30.18 8 ILE B O 1
ATOM 1268 N N . CYS B 1 9 ? 8.138 6.697 53.287 1.00 27.23 9 CYS B N 1
ATOM 1269 C CA . CYS B 1 9 ? 6.796 7.202 53.030 1.00 27.41 9 CYS B CA 1
ATOM 1270 C C . CYS B 1 9 ? 6.831 8.718 53.203 1.00 29.26 9 CYS B C 1
ATOM 1271 O O . CYS B 1 9 ? 7.902 9.329 53.285 1.00 30.75 9 CYS B O 1
ATOM 1274 N N . LEU B 1 10 ? 5.654 9.343 53.245 1.00 28.75 10 LEU B N 1
ATOM 1275 C CA . LEU B 1 10 ? 5.613 10.802 53.220 1.00 33.67 10 LEU B CA 1
ATOM 1276 C C . LEU B 1 10 ? 6.190 11.407 54.503 1.00 33.87 10 LEU B C 1
ATOM 1277 O O . LEU B 1 10 ? 6.944 12.387 54.445 1.00 37.37 10 LEU B O 1
ATOM 1282 N N . GLY B 1 11 ? 5.864 10.842 55.662 1.00 29.30 11 GLY B N 1
ATOM 1283 C CA . GLY B 1 11 ? 6.316 11.416 56.920 1.00 30.52 11 GLY B CA 1
ATOM 1284 C C . GLY B 1 11 ? 7.128 10.492 57.812 1.00 34.61 11 GLY B C 1
ATOM 1285 O O . GLY B 1 11 ? 7.706 10.956 58.800 1.00 29.34 11 GLY B O 1
ATOM 1286 N N . ASN B 1 12 ? 7.168 9.187 57.489 1.00 28.39 12 ASN B N 1
ATOM 1287 C CA . ASN B 1 12 ? 8.010 8.208 58.188 1.00 25.32 12 ASN B CA 1
ATOM 1288 C C . ASN B 1 12 ? 7.569 8.043 59.648 1.00 33.19 12 ASN B C 1
ATOM 1289 O O . ASN B 1 12 ? 8.386 7.816 60.546 1.00 29.12 12 ASN B O 1
ATOM 1294 N N . ILE B 1 13 ? 6.263 8.157 59.898 1.00 31.01 13 ILE B N 1
ATOM 1295 C CA . ILE B 1 13 ? 5.715 7.886 61.221 1.00 33.78 13 ILE B CA 1
ATOM 1296 C C . ILE B 1 13 ? 4.659 6.782 61.219 1.00 36.64 13 ILE B C 1
ATOM 1297 O O . ILE B 1 13 ? 4.461 6.137 62.264 1.00 32.73 13 ILE B O 1
ATOM 1302 N N . CYS B 1 14 ? 3.989 6.513 60.093 1.00 33.05 14 CYS B N 1
ATOM 1303 C CA . CYS B 1 14 ? 2.955 5.482 60.027 1.00 31.02 14 CYS B CA 1
ATOM 1304 C C . CYS B 1 14 ? 3.378 4.252 59.238 1.00 32.99 14 CYS B C 1
ATOM 1305 O O . CYS B 1 14 ? 3.442 3.151 59.795 1.00 37.80 14 CYS B O 1
ATOM 1308 N N . ARG B 1 15 ? 3.659 4.401 57.942 1.00 28.80 15 ARG B N 1
ATOM 1309 C CA . ARG B 1 15 ? 3.828 3.258 57.046 1.00 29.38 15 ARG B CA 1
ATOM 1310 C C . ARG B 1 15 ? 5.261 2.731 57.035 1.00 26.39 15 ARG B C 1
ATOM 1311 O O . ARG B 1 15 ? 5.506 1.562 57.360 1.00 29.87 15 ARG B O 1
ATOM 1319 N N . SER B 1 16 ? 6.213 3.576 56.667 1.00 25.57 16 SER B N 1
ATOM 1320 C CA . SER B 1 16 ? 7.579 3.102 56.499 1.00 26.30 16 SER B CA 1
ATOM 1321 C C . SER B 1 16 ? 8.224 2.623 57.804 1.00 28.00 16 SER B C 1
ATOM 1322 O O . SER B 1 16 ? 9.042 1.697 57.740 1.00 27.17 16 SER B O 1
ATOM 1325 N N . PRO B 1 17 ? 7.900 3.171 58.996 1.00 24.97 17 PRO B N 1
ATOM 1326 C CA . PRO B 1 17 ? 8.406 2.512 60.213 1.00 28.14 17 PRO B CA 1
ATOM 1327 C C . PRO B 1 17 ? 7.850 1.105 60.357 1.00 30.28 17 PRO B C 1
ATOM 1328 O O . PRO B 1 17 ? 8.580 0.180 60.750 1.00 24.48 17 PRO B O 1
ATOM 1332 N N . ILE B 1 18 ? 6.573 0.911 60.016 1.00 25.30 18 ILE B N 1
ATOM 1333 C CA . ILE B 1 18 ? 6.016 -0.434 60.052 1.00 26.62 18 ILE B CA 1
ATOM 1334 C C . ILE B 1 18 ? 6.698 -1.309 59.012 1.00 28.27 18 ILE B C 1
ATOM 1335 O O . ILE B 1 18 ? 6.970 -2.492 59.254 1.00 25.96 18 ILE B O 1
ATOM 1340 N N . ALA B 1 19 ? 7.021 -0.734 57.849 1.00 28.15 19 ALA B N 1
ATOM 1341 C CA . ALA B 1 19 ? 7.614 -1.537 56.782 1.00 29.51 19 ALA B CA 1
ATOM 1342 C C . ALA B 1 19 ? 9.048 -1.935 57.119 1.00 27.51 19 ALA B C 1
ATOM 1343 O O . ALA B 1 19 ? 9.486 -3.046 56.790 1.00 26.33 19 ALA B O 1
ATOM 1345 N N . GLU B 1 20 ? 9.795 -1.045 57.769 1.00 23.77 20 GLU B N 1
ATOM 1346 C CA . GLU B 1 20 ? 11.166 -1.384 58.141 1.00 24.99 20 GLU B CA 1
ATOM 1347 C C . GLU B 1 20 ? 11.201 -2.579 59.085 1.00 27.15 20 GLU B C 1
ATOM 1348 O O . GLU B 1 20 ? 11.914 -3.564 58.836 1.00 24.99 20 GLU B O 1
ATOM 1354 N N . VAL B 1 21 ? 10.400 -2.532 60.155 1.00 26.51 21 VAL B N 1
ATOM 1355 C CA . VAL B 1 21 ? 10.479 -3.598 61.148 1.00 26.50 21 VAL B CA 1
ATOM 1356 C C . VAL B 1 21 ? 9.862 -4.882 60.619 1.00 28.02 21 VAL B C 1
ATOM 1357 O O . VAL B 1 21 ? 10.293 -5.983 60.999 1.00 27.33 21 VAL B O 1
ATOM 1361 N N . VAL B 1 22 ? 8.860 -4.788 59.735 1.00 28.68 22 VAL B N 1
ATOM 1362 C CA . VAL B 1 22 ? 8.310 -6.015 59.164 1.00 25.32 22 VAL B CA 1
ATOM 1363 C C . VAL B 1 22 ? 9.338 -6.664 58.249 1.00 23.54 22 VAL B C 1
ATOM 1364 O O . VAL B 1 22 ? 9.472 -7.893 58.213 1.00 30.87 22 VAL B O 1
ATOM 1368 N N . MET B 1 23 ? 10.094 -5.849 57.512 1.00 25.72 23 MET B N 1
ATOM 1369 C CA . MET B 1 23 ? 11.121 -6.373 56.616 1.00 26.57 23 MET B CA 1
ATOM 1370 C C . MET B 1 23 ? 12.201 -7.105 57.408 1.00 30.04 23 MET B C 1
ATOM 1371 O O . MET B 1 23 ? 12.513 -8.273 57.139 1.00 28.92 23 MET B O 1
ATOM 1376 N N . VAL B 1 24 ? 12.772 -6.424 58.406 1.00 28.69 24 VAL B N 1
ATOM 1377 C CA . VAL B 1 24 ? 13.724 -7.053 59.323 1.00 25.95 24 VAL B CA 1
ATOM 1378 C C . VAL B 1 24 ? 13.156 -8.353 59.871 1.00 26.71 24 VAL B C 1
ATOM 1379 O O . VAL B 1 24 ? 13.793 -9.411 59.806 1.00 28.10 24 VAL B O 1
ATOM 1383 N N . ASP B 1 25 ? 11.938 -8.292 60.407 1.00 25.61 25 ASP B N 1
ATOM 1384 C CA . ASP B 1 25 ? 11.279 -9.501 60.877 1.00 28.03 25 ASP B CA 1
ATOM 1385 C C . ASP B 1 25 ? 11.219 -10.557 59.781 1.00 31.96 25 ASP B C 1
ATOM 1386 O O . ASP B 1 25 ? 11.495 -11.740 60.027 1.00 33.61 25 ASP B O 1
ATOM 1391 N N . THR B 1 26 ? 10.877 -10.141 58.560 1.00 26.14 26 THR B N 1
ATOM 1392 C CA . THR B 1 26 ? 10.762 -11.084 57.458 1.00 29.29 26 THR B CA 1
ATOM 1393 C C . THR B 1 26 ? 12.115 -11.701 57.109 1.00 29.26 26 THR B C 1
ATOM 1394 O O . THR B 1 26 ? 12.201 -12.896 56.817 1.00 32.84 26 THR B O 1
ATOM 1398 N N . LEU B 1 27 ? 13.180 -10.901 57.115 1.00 29.60 27 LEU B N 1
ATOM 1399 C CA . LEU B 1 27 ? 14.503 -11.450 56.833 1.00 29.60 27 LEU B CA 1
ATOM 1400 C C . LEU B 1 27 ? 14.933 -12.434 57.916 1.00 33.42 27 LEU B C 1
ATOM 1401 O O . LEU B 1 27 ? 15.624 -13.425 57.632 1.00 32.14 27 LEU B O 1
ATOM 1406 N N . GLU B 1 28 ? 14.532 -12.178 59.169 1.00 33.32 28 GLU B N 1
ATOM 1407 C CA . GLU B 1 28 ? 14.950 -13.054 60.260 1.00 34.27 28 GLU B CA 1
ATOM 1408 C C . GLU B 1 28 ? 14.269 -14.410 60.162 1.00 34.12 28 GLU B C 1
ATOM 1409 O O . GLU B 1 28 ? 14.905 -15.447 60.385 1.00 39.77 28 GLU B O 1
ATOM 1415 N N . LYS B 1 29 ? 12.982 -14.425 59.806 1.00 35.89 29 LYS B N 1
ATOM 1416 C CA . LYS B 1 29 ? 12.263 -15.684 59.664 1.00 31.60 29 LYS B CA 1
ATOM 1417 C C . LYS B 1 29 ? 12.841 -16.547 58.556 1.00 35.70 29 LYS B C 1
ATOM 1418 O O . LYS B 1 29 ? 12.625 -17.764 58.557 1.00 34.97 29 LYS B O 1
ATOM 1424 N N . ALA B 1 30 ? 13.558 -15.940 57.610 1.00 36.09 30 ALA B N 1
ATOM 1425 C CA . ALA B 1 30 ? 14.142 -16.630 56.470 1.00 35.61 30 ALA B CA 1
ATOM 1426 C C . ALA B 1 30 ? 15.632 -16.881 56.640 1.00 37.07 30 ALA B C 1
ATOM 1427 O O . ALA B 1 30 ? 16.235 -17.558 55.797 1.00 37.94 30 ALA B O 1
ATOM 1429 N N . ASN B 1 31 ? 16.231 -16.354 57.707 1.00 39.64 31 ASN B N 1
ATOM 1430 C CA . ASN B 1 31 ? 17.671 -16.457 57.946 1.00 41.87 31 ASN B CA 1
ATOM 1431 C C . ASN B 1 31 ? 18.473 -15.891 56.779 1.00 41.22 31 ASN B C 1
ATOM 1432 O O . ASN B 1 31 ? 19.522 -16.421 56.404 1.00 44.81 31 ASN B O 1
ATOM 1437 N N . VAL B 1 32 ? 17.965 -14.813 56.191 1.00 41.42 32 VAL B N 1
ATOM 1438 C CA . VAL B 1 32 ? 18.743 -13.983 55.282 1.00 38.87 32 VAL B CA 1
ATOM 1439 C C . VAL B 1 32 ? 19.508 -12.983 56.136 1.00 39.26 32 VAL B C 1
ATOM 1440 O O . VAL B 1 32 ? 18.905 -12.224 56.901 1.00 43.15 32 VAL B O 1
ATOM 1444 N N . LYS B 1 33 ? 20.837 -12.989 56.018 1.00 41.98 33 LYS B N 1
ATOM 1445 C CA . LYS B 1 33 ? 21.695 -12.351 57.006 1.00 45.39 33 LYS B CA 1
ATOM 1446 C C . LYS B 1 33 ? 22.525 -11.194 56.476 1.00 48.25 33 LYS B C 1
ATOM 1447 O O . LYS B 1 33 ? 23.234 -10.560 57.266 1.00 58.95 33 LYS B O 1
ATOM 1453 N N . ASP B 1 34 ? 22.467 -10.892 55.186 1.00 46.55 34 ASP B N 1
ATOM 1454 C CA . ASP B 1 34 ? 23.354 -9.899 54.595 1.00 48.39 34 ASP B CA 1
ATOM 1455 C C . ASP B 1 34 ? 22.580 -8.717 54.019 1.00 45.29 34 ASP B C 1
ATOM 1456 O O . ASP B 1 34 ? 22.997 -8.122 53.024 1.00 44.01 34 ASP B O 1
ATOM 1461 N N . VAL B 1 35 ? 21.451 -8.361 54.633 1.00 41.66 35 VAL B N 1
ATOM 1462 C CA . VAL B 1 35 ? 20.615 -7.268 54.152 1.00 41.62 35 VAL B CA 1
ATOM 1463 C C . VAL B 1 35 ? 20.289 -6.336 55.313 1.00 40.97 35 VAL B C 1
ATOM 1464 O O . VAL B 1 35 ? 19.791 -6.781 56.355 1.00 36.43 35 VAL B O 1
ATOM 1468 N N . GLU B 1 36 ? 20.561 -5.045 55.125 1.00 36.04 36 GLU B N 1
ATOM 1469 C CA . GLU B 1 36 ? 20.227 -4.012 56.094 1.00 35.79 36 GLU B CA 1
ATOM 1470 C C . GLU B 1 36 ? 18.981 -3.264 55.648 1.00 36.38 36 GLU B C 1
ATOM 1471 O O . GLU B 1 36 ? 18.805 -2.988 54.457 1.00 35.24 36 GLU B O 1
ATOM 1477 N N . VAL B 1 37 ? 18.126 -2.926 56.610 1.00 33.67 37 VAL B N 1
ATOM 1478 C CA . VAL B 1 37 ? 16.907 -2.170 56.353 1.00 29.90 37 VAL B CA 1
ATOM 1479 C C . VAL B 1 37 ? 16.957 -0.879 57.155 1.00 33.71 37 VAL B C 1
ATOM 1480 O O . VAL B 1 37 ? 17.374 -0.876 58.320 1.00 34.65 37 VAL B O 1
ATOM 1484 N N . ASP B 1 38 ? 16.528 0.216 56.526 1.00 28.84 38 ASP B N 1
ATOM 1485 C CA . ASP B 1 38 ? 16.380 1.509 57.172 1.00 28.93 38 ASP B CA 1
ATOM 1486 C C . ASP B 1 38 ? 15.076 2.116 56.669 1.00 33.59 38 ASP B C 1
ATOM 1487 O O . ASP B 1 38 ? 14.342 1.492 55.889 1.00 31.32 38 ASP B O 1
ATOM 1492 N N . SER B 1 39 ? 14.763 3.326 57.137 1.00 29.11 39 SER B N 1
ATOM 1493 C CA . SER B 1 39 ? 13.560 4.012 56.690 1.00 26.22 39 SER B CA 1
ATOM 1494 C C . SER B 1 39 ? 13.774 5.518 56.785 1.00 29.67 39 SER B C 1
ATOM 1495 O O . SER B 1 39 ? 14.621 5.998 57.541 1.00 34.26 39 SER B O 1
ATOM 1498 N N . ALA B 1 40 ? 13.018 6.258 55.978 1.00 25.67 40 ALA B N 1
ATOM 1499 C CA . ALA B 1 40 ? 13.173 7.704 55.900 1.00 27.21 40 ALA B CA 1
ATOM 1500 C C . ALA B 1 40 ? 11.878 8.320 55.388 1.00 26.87 40 ALA B C 1
ATOM 1501 O O . ALA B 1 40 ? 10.961 7.620 54.947 1.00 25.18 40 ALA B O 1
ATOM 1503 N N . ALA B 1 41 ? 11.827 9.652 55.447 1.00 24.38 41 ALA B N 1
ATOM 1504 C CA . ALA B 1 41 ? 10.647 10.432 55.117 1.00 27.77 41 ALA B CA 1
ATOM 1505 C C . ALA B 1 41 ? 10.928 11.324 53.921 1.00 27.86 41 ALA B C 1
ATOM 1506 O O . ALA B 1 41 ? 12.061 11.774 53.712 1.00 26.03 41 ALA B O 1
ATOM 1508 N N . ILE B 1 42 ? 9.879 11.601 53.152 1.00 24.58 42 ILE B N 1
ATOM 1509 C CA . ILE B 1 42 ? 9.968 12.667 52.159 1.00 28.32 42 ILE B CA 1
ATOM 1510 C C . ILE B 1 42 ? 9.909 14.029 52.831 1.00 28.76 42 ILE B C 1
ATOM 1511 O O . ILE B 1 42 ? 10.789 14.870 52.628 1.00 33.17 42 ILE B O 1
ATOM 1516 N N . GLY B 1 43 ? 8.870 14.271 53.640 1.00 29.92 43 GLY B N 1
ATOM 1517 C CA . GLY B 1 43 ? 8.719 15.560 54.297 1.00 35.33 43 GLY B CA 1
ATOM 1518 C C . GLY B 1 43 ? 9.453 15.661 55.632 1.00 33.69 43 GLY B C 1
ATOM 1519 O O . GLY B 1 43 ? 9.855 14.671 56.242 1.00 33.77 43 GLY B O 1
ATOM 1520 N N . GLY B 1 44 ? 9.609 16.895 56.112 1.00 34.05 44 GLY B N 1
ATOM 1521 C CA . GLY B 1 44 ? 10.471 17.134 57.255 1.00 36.30 44 GLY B CA 1
ATOM 1522 C C . GLY B 1 44 ? 9.788 17.258 58.604 1.00 41.33 44 GLY B C 1
ATOM 1523 O O . GLY B 1 44 ? 10.470 17.319 59.634 1.00 41.02 44 GLY B O 1
ATOM 1524 N N . TRP B 1 45 ? 8.448 17.264 58.611 1.00 40.33 45 TRP B N 1
ATOM 1525 C CA . TRP B 1 45 ? 7.681 17.656 59.796 1.00 37.29 45 TRP B CA 1
ATOM 1526 C C . TRP B 1 45 ? 8.159 16.952 61.064 1.00 37.37 45 TRP B C 1
ATOM 1527 O O . TRP B 1 45 ? 8.430 17.596 62.085 1.00 41.61 45 TRP B O 1
ATOM 1538 N N . HIS B 1 46 ? 8.257 15.627 61.024 1.00 34.39 46 HIS B N 1
ATOM 1539 C CA . HIS B 1 46 ? 8.365 14.827 62.234 1.00 34.62 46 HIS B CA 1
ATOM 1540 C C . HIS B 1 46 ? 9.789 14.371 62.513 1.00 36.80 46 HIS B C 1
ATOM 1541 O O . HIS B 1 46 ? 9.985 13.437 63.299 1.00 34.34 46 HIS B O 1
ATOM 1548 N N . VAL B 1 47 ? 10.783 15.024 61.901 1.00 37.10 47 VAL B N 1
ATOM 1549 C CA . VAL B 1 47 ? 12.173 14.630 62.106 1.00 37.84 47 VAL B CA 1
ATOM 1550 C C . VAL B 1 47 ? 12.510 14.654 63.593 1.00 41.76 47 VAL B C 1
ATOM 1551 O O . VAL B 1 47 ? 12.175 15.602 64.320 1.00 38.56 47 VAL B O 1
ATOM 1555 N N . GLY B 1 48 ? 13.162 13.585 64.057 1.00 39.93 48 GLY B N 1
ATOM 1556 C CA . GLY B 1 48 ? 13.596 13.471 65.427 1.00 41.59 48 GLY B CA 1
ATOM 1557 C C . GLY B 1 48 ? 12.566 12.889 66.366 1.00 44.56 48 GLY B C 1
ATOM 1558 O O . GLY B 1 48 ? 12.930 12.418 67.448 1.00 47.22 48 GLY B O 1
ATOM 1559 N N . ASN B 1 49 ? 11.295 12.905 65.985 1.00 42.66 49 ASN B N 1
ATOM 1560 C CA . ASN B 1 49 ? 10.247 12.363 66.831 1.00 43.19 49 ASN B CA 1
ATOM 1561 C C . ASN B 1 49 ? 10.066 10.871 66.549 1.00 43.27 49 ASN B C 1
ATOM 1562 O O . ASN B 1 49 ? 10.676 10.299 65.640 1.00 42.26 49 ASN B O 1
ATOM 1567 N N . ARG B 1 50 ? 9.243 10.220 67.360 1.00 43.98 50 ARG B N 1
ATOM 1568 C CA . ARG B 1 50 ? 9.061 8.789 67.191 1.00 44.39 50 ARG B CA 1
ATOM 1569 C C . ARG B 1 50 ? 7.909 8.520 66.222 1.00 42.72 50 ARG B C 1
ATOM 1570 O O . ARG B 1 50 ? 7.214 9.437 65.766 1.00 41.50 50 ARG B O 1
ATOM 1572 N N . ALA B 1 51 ? 7.712 7.244 65.899 1.00 35.19 51 ALA B N 1
ATOM 1573 C CA . ALA B 1 51 ? 6.606 6.836 65.049 1.00 37.23 51 ALA B CA 1
ATOM 1574 C C . ALA B 1 51 ? 5.268 7.134 65.723 1.00 39.24 51 ALA B C 1
ATOM 1575 O O . ALA B 1 51 ? 5.194 7.390 66.928 1.00 43.03 51 ALA B O 1
ATOM 1577 N N . ASP B 1 52 ? 4.203 7.116 64.923 1.00 38.41 52 ASP B N 1
ATOM 1578 C CA . ASP B 1 52 ? 2.869 7.375 65.452 1.00 35.68 52 ASP B CA 1
ATOM 1579 C C . ASP B 1 52 ? 2.504 6.296 66.467 1.00 35.79 52 ASP B C 1
ATOM 1580 O O . ASP B 1 52 ? 2.748 5.106 66.223 1.00 36.69 52 ASP B O 1
ATOM 1585 N N . PRO B 1 53 ? 1.922 6.665 67.614 1.00 40.66 53 PRO B N 1
ATOM 1586 C CA . PRO B 1 53 ? 1.637 5.651 68.648 1.00 37.78 53 PRO B CA 1
ATOM 1587 C C . PRO B 1 53 ? 0.711 4.545 68.179 1.00 33.35 53 PRO B C 1
ATOM 1588 O O . PRO B 1 53 ? 0.783 3.439 68.728 1.00 35.61 53 PRO B O 1
ATOM 1592 N N . ARG B 1 54 ? -0.134 4.794 67.169 1.00 33.43 54 ARG B N 1
ATOM 1593 C CA . ARG B 1 54 ? -0.929 3.717 66.582 1.00 33.99 54 ARG B CA 1
ATOM 1594 C C . ARG B 1 54 ? -0.057 2.740 65.807 1.00 35.14 54 ARG B C 1
ATOM 1595 O O . ARG B 1 54 ? -0.359 1.540 65.762 1.00 31.66 54 ARG B O 1
ATOM 1603 N N . ALA B 1 55 ? 1.025 3.234 65.204 1.00 35.03 55 ALA B N 1
ATOM 1604 C CA . ALA B 1 55 ? 1.997 2.348 64.577 1.00 33.05 55 ALA B CA 1
ATOM 1605 C C . ALA B 1 55 ? 2.787 1.586 65.626 1.00 35.45 55 ALA B C 1
ATOM 1606 O O . ALA B 1 55 ? 3.007 0.375 65.496 1.00 38.56 55 ALA B O 1
ATOM 1608 N N . ILE B 1 56 ? 3.237 2.284 66.671 1.00 38.86 56 ILE B N 1
ATOM 1609 C CA . ILE B 1 56 ? 3.929 1.610 67.767 1.00 38.11 56 ILE B CA 1
ATOM 1610 C C . ILE B 1 56 ? 3.027 0.548 68.381 1.00 39.43 56 ILE B C 1
ATOM 1611 O O . ILE B 1 56 ? 3.390 -0.633 68.450 1.00 41.09 56 ILE B O 1
ATOM 1616 N N . SER B 1 57 ? 1.823 0.952 68.802 1.00 39.78 57 SER B N 1
ATOM 1617 C CA . SER B 1 57 ? 0.818 0.011 69.293 1.00 39.64 57 SER B CA 1
ATOM 1618 C C . SER B 1 57 ? 0.646 -1.186 68.360 1.00 41.33 57 SER B C 1
ATOM 1619 O O . SER B 1 57 ? 0.686 -2.341 68.802 1.00 43.09 57 SER B O 1
ATOM 1622 N N . THR B 1 58 ? 0.444 -0.926 67.064 1.00 38.38 58 THR B N 1
ATOM 1623 C CA . THR B 1 58 ? 0.228 -2.010 66.107 1.00 36.30 58 THR B CA 1
ATOM 1624 C C . THR B 1 58 ? 1.378 -3.003 66.135 1.00 34.33 58 THR B C 1
ATOM 1625 O O . THR B 1 58 ? 1.162 -4.220 66.167 1.00 31.06 58 THR B O 1
ATOM 1629 N N . LEU B 1 59 ? 2.612 -2.497 66.110 1.00 33.89 59 LEU B N 1
ATOM 1630 C CA . LEU B 1 59 ? 3.771 -3.380 66.153 1.00 36.64 59 LEU B CA 1
ATOM 1631 C C . LEU B 1 59 ? 3.806 -4.180 67.454 1.00 38.73 59 LEU B C 1
ATOM 1632 O O . LEU B 1 59 ? 4.085 -5.390 67.443 1.00 34.95 59 LEU B O 1
ATOM 1637 N N . GLN B 1 60 ? 3.512 -3.520 68.583 1.00 43.27 60 GLN B N 1
ATOM 1638 C CA . GLN B 1 60 ? 3.461 -4.210 69.873 1.00 38.98 60 GLN B CA 1
ATOM 1639 C C . GLN B 1 60 ? 2.522 -5.406 69.811 1.00 39.20 60 GLN B C 1
ATOM 1640 O O . GLN B 1 60 ? 2.880 -6.515 70.221 1.00 38.11 60 GLN B O 1
ATOM 1646 N N . LYS B 1 61 ? 1.316 -5.197 69.275 1.00 39.17 61 LYS B N 1
ATOM 1647 C CA . LYS B 1 61 ? 0.327 -6.267 69.211 1.00 40.90 61 LYS B CA 1
ATOM 1648 C C . LYS B 1 61 ? 0.864 -7.506 68.507 1.00 41.37 61 LYS B C 1
ATOM 1649 O O . LYS B 1 61 ? 0.425 -8.625 68.798 1.00 44.16 61 LYS B O 1
ATOM 1651 N N . HIS B 1 62 ? 1.812 -7.342 67.592 1.00 40.56 62 HIS B N 1
ATOM 1652 C CA . HIS B 1 62 ? 2.346 -8.483 66.863 1.00 41.46 62 HIS B CA 1
ATOM 1653 C C . HIS B 1 62 ? 3.708 -8.931 67.380 1.00 40.08 62 HIS B C 1
ATOM 1654 O O . HIS B 1 62 ? 4.320 -9.829 66.793 1.00 39.56 62 HIS B O 1
ATOM 1661 N N . GLY B 1 63 ? 4.189 -8.344 68.470 1.00 41.20 63 GLY B N 1
ATOM 1662 C CA . GLY B 1 63 ? 5.396 -8.825 69.105 1.00 39.35 63 GLY B CA 1
ATOM 1663 C C . GLY B 1 63 ? 6.672 -8.168 68.645 1.00 36.94 63 GLY B C 1
ATOM 1664 O O . GLY B 1 63 ? 7.761 -8.696 68.921 1.00 37.28 63 GLY B O 1
ATOM 1665 N N . LEU B 1 64 ? 6.581 -7.045 67.948 1.00 35.80 64 LEU B N 1
ATOM 1666 C CA . LEU B 1 64 ? 7.753 -6.355 67.447 1.00 38.48 64 LEU B CA 1
ATOM 1667 C C . LEU B 1 64 ? 7.866 -5.001 68.128 1.00 37.53 64 LEU B C 1
ATOM 1668 O O . LEU B 1 64 ? 6.863 -4.338 68.414 1.00 39.01 64 LEU B O 1
ATOM 1673 N N . LYS B 1 65 ? 9.098 -4.600 68.389 1.00 36.11 65 LYS B N 1
ATOM 1674 C CA . LYS B 1 65 ? 9.347 -3.286 68.943 1.00 42.11 65 LYS B CA 1
ATOM 1675 C C . LYS B 1 65 ? 9.600 -2.295 67.818 1.00 45.26 65 LYS B C 1
ATOM 1676 O O . LYS B 1 65 ? 9.904 -2.671 66.682 1.00 45.22 65 LYS B O 1
ATOM 1682 N N . CYS B 1 66 ? 9.465 -1.013 68.144 1.00 41.55 66 CYS B N 1
ATOM 1683 C CA . CYS B 1 66 ? 9.738 0.060 67.195 1.00 41.13 66 CYS B CA 1
ATOM 1684 C C . CYS B 1 66 ? 10.574 1.126 67.882 1.00 44.09 66 CYS B C 1
ATOM 1685 O O . CYS B 1 66 ? 10.026 1.998 68.560 1.00 56.87 66 CYS B O 1
ATOM 1688 N N . THR B 1 67 ? 11.886 1.092 67.686 1.00 41.50 67 THR B N 1
ATOM 1689 C CA . THR B 1 67 ? 12.771 2.076 68.298 1.00 47.09 67 THR B CA 1
ATOM 1690 C C . THR B 1 67 ? 13.291 3.085 67.276 1.00 45.35 67 THR B C 1
ATOM 1691 O O . THR B 1 67 ? 14.419 3.569 67.388 1.00 46.20 67 THR B O 1
ATOM 1695 N N . HIS B 1 68 ? 12.482 3.430 66.275 1.00 46.97 68 HIS B N 1
ATOM 1696 C CA . HIS B 1 68 ? 12.977 4.226 65.161 1.00 44.14 68 HIS B CA 1
ATOM 1697 C C . HIS B 1 68 ? 12.674 5.707 65.349 1.00 38.02 68 HIS B C 1
ATOM 1698 O O . HIS B 1 68 ? 11.624 6.086 65.877 1.00 41.22 68 HIS B O 1
ATOM 1705 N N . ILE B 1 69 ? 13.619 6.534 64.919 1.00 36.94 69 ILE B N 1
ATOM 1706 C CA . ILE B 1 69 ? 13.511 7.986 64.955 1.00 40.15 69 ILE B CA 1
ATOM 1707 C C . ILE B 1 69 ? 13.424 8.484 63.519 1.00 39.48 69 ILE B C 1
ATOM 1708 O O . ILE B 1 69 ? 14.192 8.047 62.651 1.00 38.43 69 ILE B O 1
ATOM 1713 N N . VAL B 1 70 ? 12.489 9.406 63.273 1.00 39.90 70 VAL B N 1
ATOM 1714 C CA . VAL B 1 70 ? 12.275 9.923 61.928 1.00 38.94 70 VAL B CA 1
ATOM 1715 C C . VAL B 1 70 ? 13.506 10.683 61.459 1.00 39.04 70 VAL B C 1
ATOM 1716 O O . VAL B 1 70 ? 14.061 11.517 62.188 1.00 36.08 70 VAL B O 1
ATOM 1720 N N . ARG B 1 71 ? 13.951 10.378 60.243 1.00 32.48 71 ARG B N 1
ATOM 1721 C CA . ARG B 1 71 ? 14.906 11.197 59.523 1.00 32.63 71 ARG B CA 1
ATOM 1722 C C . ARG B 1 71 ? 14.388 11.398 58.106 1.00 32.06 71 ARG B C 1
ATOM 1723 O O . ARG B 1 71 ? 13.553 10.631 57.617 1.00 30.62 71 ARG B O 1
ATOM 1731 N N . GLN B 1 72 ? 14.888 12.436 57.447 1.00 30.36 72 GLN B N 1
ATOM 1732 C CA . GLN B 1 72 ? 14.468 12.736 56.089 1.00 31.52 72 GLN B CA 1
ATOM 1733 C C . GLN B 1 72 ? 15.402 12.069 55.078 1.00 34.59 72 GLN B C 1
ATOM 1734 O O . GLN B 1 72 ? 16.582 11.816 55.352 1.00 32.40 72 GLN B O 1
ATOM 1740 N N . ILE B 1 73 ? 14.845 11.755 53.907 1.00 29.11 73 ILE B N 1
ATOM 1741 C CA . ILE B 1 73 ? 15.640 11.162 52.850 1.00 31.70 73 ILE B CA 1
ATOM 1742 C C . ILE B 1 73 ? 16.756 12.123 52.458 1.00 33.18 73 ILE B C 1
ATOM 1743 O O . ILE B 1 73 ? 16.600 13.348 52.514 1.00 32.99 73 ILE B O 1
ATOM 1748 N N . ARG B 1 74 ? 17.906 11.560 52.089 1.00 36.63 74 ARG B N 1
ATOM 1749 C CA . ARG B 1 74 ? 19.064 12.317 51.633 1.00 38.70 74 ARG B CA 1
ATOM 1750 C C . ARG B 1 74 ? 19.368 11.953 50.182 1.00 38.29 74 ARG B C 1
ATOM 1751 O O . ARG B 1 74 ? 19.039 10.858 49.713 1.00 38.05 74 ARG B O 1
ATOM 1759 N N . LYS B 1 75 ? 19.986 12.884 49.452 1.00 39.51 75 LYS B N 1
ATOM 1760 C CA . LYS B 1 75 ? 20.334 12.569 48.068 1.00 41.16 75 LYS B CA 1
ATOM 1761 C C . LYS B 1 75 ? 21.389 11.471 48.000 1.00 38.74 75 LYS B C 1
ATOM 1762 O O . LYS B 1 75 ? 21.384 10.676 47.057 1.00 40.15 75 LYS B O 1
ATOM 1768 N N . GLN B 1 76 ? 22.268 11.378 49.004 1.00 36.00 76 GLN B N 1
ATOM 1769 C CA . GLN B 1 76 ? 23.233 10.287 49.057 1.00 37.47 76 GLN B CA 1
ATOM 1770 C C . GLN B 1 76 ? 22.574 8.930 49.288 1.00 39.85 76 GLN B C 1
ATOM 1771 O O . GLN B 1 76 ? 23.239 7.898 49.128 1.00 37.92 76 GLN B O 1
ATOM 1773 N N . ASP B 1 77 ? 21.290 8.907 49.656 1.00 37.02 77 ASP B N 1
ATOM 1774 C CA . ASP B 1 77 ? 20.596 7.636 49.820 1.00 38.79 77 ASP B CA 1
ATOM 1775 C C . ASP B 1 77 ? 20.521 6.872 48.492 1.00 35.33 77 ASP B C 1
ATOM 1776 O O . ASP B 1 77 ? 20.681 5.645 48.464 1.00 37.07 77 ASP B O 1
ATOM 1781 N N . PHE B 1 78 ? 20.322 7.585 47.378 1.00 31.88 78 PHE B N 1
ATOM 1782 C CA . PHE B 1 78 ? 20.182 6.946 46.071 1.00 29.45 78 PHE B CA 1
ATOM 1783 C C . PHE B 1 78 ? 21.478 6.313 45.571 1.00 35.33 78 PHE B C 1
ATOM 1784 O O . PHE B 1 78 ? 21.433 5.434 44.699 1.00 33.68 78 PHE B O 1
ATOM 1792 N N . SER B 1 79 ? 22.630 6.750 46.084 1.00 40.37 79 SER B N 1
ATOM 1793 C CA . SER B 1 79 ? 23.917 6.141 45.753 1.00 36.65 79 SER B CA 1
ATOM 1794 C C . SER B 1 79 ? 24.327 5.069 46.745 1.00 36.08 79 SER B C 1
ATOM 1795 O O . SER B 1 79 ? 25.201 4.252 46.435 1.00 39.23 79 SER B O 1
ATOM 1798 N N . GLU B 1 80 ? 23.709 5.042 47.922 1.00 36.98 80 GLU B N 1
ATOM 1799 C CA . GLU B 1 80 ? 24.116 4.130 48.980 1.00 40.00 80 GLU B CA 1
ATOM 1800 C C . GLU B 1 80 ? 23.190 2.933 49.141 1.00 37.65 80 GLU B C 1
ATOM 1801 O O . GLU B 1 80 ? 23.651 1.864 49.555 1.00 40.55 80 GLU B O 1
ATOM 1807 N N . PHE B 1 81 ? 21.915 3.056 48.777 1.00 31.35 81 PHE B N 1
ATOM 1808 C CA . PHE B 1 81 ? 20.972 1.961 48.951 1.00 33.04 81 PHE B CA 1
ATOM 1809 C C . PHE B 1 81 ? 20.728 1.238 47.632 1.00 31.68 81 PHE B C 1
ATOM 1810 O O . PHE B 1 81 ? 20.770 1.836 46.556 1.00 32.54 81 PHE B O 1
ATOM 1818 N N . ASP B 1 82 ? 20.479 -0.066 47.734 1.00 31.98 82 ASP B N 1
ATOM 1819 C CA . ASP B 1 82 ? 20.188 -0.882 46.559 1.00 32.35 82 ASP B CA 1
ATOM 1820 C C . ASP B 1 82 ? 18.732 -0.748 46.126 1.00 33.07 82 ASP B C 1
ATOM 1821 O O . ASP B 1 82 ? 18.443 -0.598 44.933 1.00 32.23 82 ASP B O 1
ATOM 1826 N N . TYR B 1 83 ? 17.806 -0.817 47.076 1.00 28.08 83 TYR B N 1
ATOM 1827 C CA . TYR B 1 83 ? 16.383 -0.663 46.812 1.00 25.77 83 TYR B CA 1
ATOM 1828 C C . TYR B 1 83 ? 15.832 0.456 47.677 1.00 29.52 83 TYR B C 1
ATOM 1829 O O . TYR B 1 83 ? 16.188 0.574 48.857 1.00 28.15 83 TYR B O 1
ATOM 1838 N N . ILE B 1 84 ? 14.962 1.267 47.095 1.00 23.78 84 ILE B N 1
ATOM 1839 C CA . ILE B 1 84 ? 14.212 2.269 47.834 1.00 23.88 84 ILE B CA 1
ATOM 1840 C C . ILE B 1 84 ? 12.741 2.050 47.523 1.00 23.95 84 ILE B C 1
ATOM 1841 O O . ILE B 1 84 ? 12.346 2.096 46.352 1.00 25.47 84 ILE B O 1
ATOM 1846 N N . PHE B 1 85 ? 11.933 1.834 48.561 1.00 22.85 85 PHE B N 1
ATOM 1847 C CA . PHE B 1 85 ? 10.506 1.566 48.426 1.00 19.78 85 PHE B CA 1
ATOM 1848 C C . PHE B 1 85 ? 9.684 2.786 48.821 1.00 21.94 85 PHE B C 1
ATOM 1849 O O . PHE B 1 85 ? 9.978 3.450 49.813 1.00 22.24 85 PHE B O 1
ATOM 1857 N N . GLY B 1 86 ? 8.672 3.100 48.013 1.00 22.89 86 GLY B N 1
ATOM 1858 C CA . GLY B 1 86 ? 7.625 4.017 48.402 1.00 20.48 86 GLY B CA 1
ATOM 1859 C C . GLY B 1 86 ? 6.350 3.235 48.689 1.00 22.74 86 GLY B C 1
ATOM 1860 O O . GLY B 1 86 ? 6.254 2.037 48.421 1.00 22.13 86 GLY B O 1
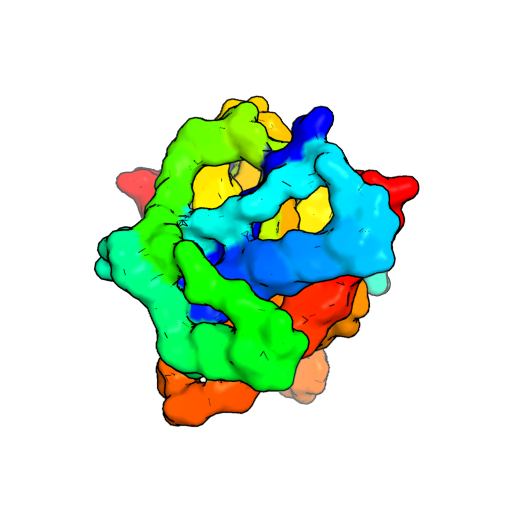ATOM 1861 N N . MET B 1 87 ? 5.359 3.930 49.252 1.00 21.91 87 MET B N 1
ATOM 1862 C CA . MET B 1 87 ? 4.143 3.243 49.666 1.00 22.83 87 MET B CA 1
ATOM 1863 C C . MET B 1 87 ? 2.940 3.485 48.760 1.00 23.75 87 MET B C 1
ATOM 1864 O O . MET B 1 87 ? 1.974 2.712 48.826 1.00 24.32 87 MET B O 1
ATOM 1869 N N . ASP B 1 88 ? 2.966 4.521 47.928 1.00 21.35 88 ASP B N 1
ATOM 1870 C CA . ASP B 1 88 ? 1.881 4.799 46.993 1.00 21.83 88 ASP B CA 1
ATOM 1871 C C . ASP B 1 88 ? 2.485 5.464 45.762 1.00 19.24 88 ASP B C 1
ATOM 1872 O O . ASP B 1 88 ? 3.698 5.670 45.687 1.00 19.36 88 ASP B O 1
ATOM 1877 N N . GLU B 1 89 ? 1.637 5.793 44.780 1.00 20.68 89 GLU B N 1
ATOM 1878 C CA . GLU B 1 89 ? 2.168 6.391 43.551 1.00 22.75 89 GLU B CA 1
ATOM 1879 C C . GLU B 1 89 ? 2.680 7.813 43.783 1.00 23.06 89 GLU B C 1
ATOM 1880 O O . GLU B 1 89 ? 3.612 8.247 43.099 1.00 22.97 89 GLU B O 1
ATOM 1886 N N . ASP B 1 90 ? 2.111 8.549 44.739 1.00 22.58 90 ASP B N 1
ATOM 1887 C CA . ASP B 1 90 ? 2.636 9.884 45.028 1.00 22.36 90 ASP B CA 1
ATOM 1888 C C . ASP B 1 90 ? 4.068 9.810 45.552 1.00 24.71 90 ASP B C 1
ATOM 1889 O O . ASP B 1 90 ? 4.939 10.551 45.090 1.00 25.31 90 ASP B O 1
ATOM 1894 N N . ASN B 1 91 ? 4.334 8.905 46.508 1.00 24.93 91 ASN B N 1
ATOM 1895 C CA . ASN B 1 91 ? 5.711 8.640 46.929 1.00 24.47 91 ASN B CA 1
ATOM 1896 C C . ASN B 1 91 ? 6.601 8.316 45.738 1.00 22.77 91 ASN B C 1
ATOM 1897 O O . ASN B 1 91 ? 7.784 8.677 45.716 1.00 23.49 91 ASN B O 1
ATOM 1902 N N . MET B 1 92 ? 6.074 7.567 44.771 1.00 19.92 92 MET B N 1
ATOM 1903 C CA . MET B 1 92 ? 6.931 7.107 43.683 1.00 23.10 92 MET B CA 1
ATOM 1904 C C . MET B 1 92 ? 7.306 8.259 42.761 1.00 23.68 92 MET B C 1
ATOM 1905 O O . MET B 1 92 ? 8.452 8.347 42.299 1.00 21.55 92 MET B O 1
ATOM 1910 N N . SER B 1 93 ? 6.364 9.156 42.475 1.00 22.13 93 SER B N 1
ATOM 1911 C CA . SER B 1 93 ? 6.741 10.276 41.625 1.00 24.53 93 SER B CA 1
ATOM 1912 C C . SER B 1 93 ? 7.651 11.237 42.372 1.00 25.63 93 SER B C 1
ATOM 1913 O O . SER B 1 93 ? 8.533 11.852 41.763 1.00 27.88 93 SER B O 1
ATOM 1916 N N . GLU B 1 94 ? 7.508 11.326 43.694 1.00 2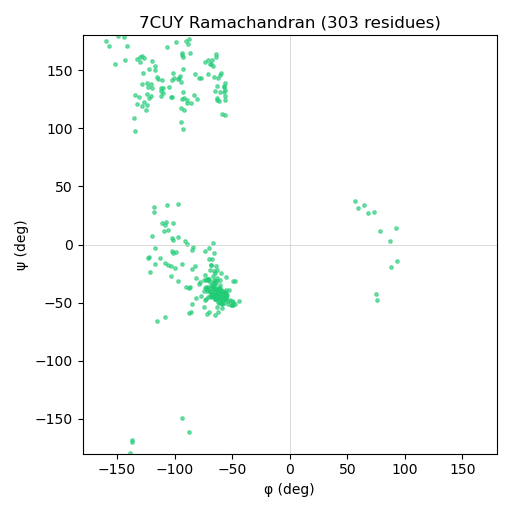5.62 94 GLU B N 1
ATOM 1917 C CA . GLU B 1 94 ? 8.452 12.138 44.444 1.00 23.86 94 GLU B CA 1
ATOM 1918 C C . GLU B 1 94 ? 9.843 11.513 44.439 1.00 25.74 94 GLU B C 1
ATOM 1919 O O . GLU B 1 94 ? 10.848 12.225 44.332 1.00 26.42 94 GLU B O 1
ATOM 1925 N N . LEU B 1 95 ? 9.934 10.180 44.482 1.00 23.67 95 LEU B N 1
ATOM 1926 C CA . LEU B 1 95 ? 11.249 9.547 44.416 1.00 26.66 95 LEU B CA 1
ATOM 1927 C C . LEU B 1 95 ? 11.901 9.725 43.048 1.00 25.81 95 LEU B C 1
ATOM 1928 O O . LEU B 1 95 ? 13.105 9.986 42.966 1.00 28.14 95 LEU B O 1
ATOM 1933 N N . ARG B 1 96 ? 11.136 9.560 41.961 1.00 25.62 96 ARG B N 1
ATOM 1934 C CA . ARG B 1 96 ? 11.705 9.758 40.629 1.00 29.11 96 ARG B CA 1
ATOM 1935 C C . ARG B 1 96 ? 12.219 11.186 40.461 1.00 33.39 96 ARG B C 1
ATOM 1936 O O . ARG B 1 96 ? 13.237 11.417 39.791 1.00 33.68 96 ARG B O 1
ATOM 1944 N N . ARG B 1 97 ? 11.536 12.157 41.076 1.00 28.80 97 ARG B N 1
ATOM 1945 C CA . ARG B 1 97 ? 11.970 13.546 40.968 1.00 32.65 97 ARG B CA 1
ATOM 1946 C C . ARG B 1 97 ? 13.236 13.788 41.784 1.00 35.15 97 ARG B C 1
ATOM 1947 O O . ARG B 1 97 ? 14.127 14.528 41.352 1.00 39.20 97 ARG B O 1
ATOM 1955 N N . LEU B 1 98 ? 13.362 13.138 42.942 1.00 36.41 98 LEU B N 1
ATOM 1956 C CA . LEU B 1 98 ? 14.533 13.370 43.777 1.00 33.30 98 LEU B CA 1
ATOM 1957 C C . LEU B 1 98 ? 15.738 12.573 43.306 1.00 35.19 98 LEU B C 1
ATOM 1958 O O . LEU B 1 98 ? 16.877 13.010 43.512 1.00 35.79 98 LEU B O 1
ATOM 1963 N N . ALA B 1 99 ? 15.514 11.423 42.679 1.00 34.21 99 ALA B N 1
ATOM 1964 C CA . ALA B 1 99 ? 16.620 10.552 42.305 1.00 33.39 99 ALA B CA 1
ATOM 1965 C C . ALA B 1 99 ? 17.539 11.246 41.301 1.00 35.11 99 ALA B C 1
ATOM 1966 O O . ALA B 1 99 ? 17.064 11.747 40.272 1.00 39.16 99 ALA B O 1
ATOM 1968 N N . PRO B 1 100 ? 18.837 11.323 41.569 1.00 35.90 100 PRO B N 1
ATOM 1969 C CA . PRO B 1 100 ? 19.759 11.906 40.584 1.00 40.35 100 PRO B CA 1
ATOM 1970 C C . PRO B 1 100 ? 19.940 10.995 39.377 1.00 42.77 100 PRO B C 1
ATOM 1971 O O . PRO B 1 100 ? 19.925 9.767 39.502 1.00 43.67 100 PRO B O 1
ATOM 1975 N N . LYS B 1 101 ? 20.135 11.615 38.204 1.00 48.57 101 LYS B N 1
ATOM 1976 C CA . LYS B 1 101 ? 20.270 10.883 36.946 1.00 46.78 101 LYS B CA 1
ATOM 1977 C C . LYS B 1 101 ? 21.402 9.870 37.061 1.00 50.61 101 LYS B C 1
ATOM 1978 O O . LYS B 1 101 ? 22.526 10.217 37.440 1.00 50.58 101 LYS B O 1
ATOM 1984 N N . GLY B 1 102 ? 21.086 8.605 36.795 1.00 49.67 102 GLY B N 1
ATOM 1985 C CA . GLY B 1 102 ? 22.073 7.547 36.838 1.00 45.99 102 GLY B CA 1
ATOM 1986 C C . GLY B 1 102 ? 22.456 7.032 38.215 1.00 50.81 102 GLY B C 1
ATOM 1987 O O . GLY B 1 102 ? 23.441 6.283 38.319 1.00 48.74 102 GLY B O 1
ATOM 1988 N N . SER B 1 103 ? 21.720 7.394 39.272 1.00 47.06 103 SER B N 1
ATOM 1989 C CA . SER B 1 103 ? 22.004 6.865 40.604 1.00 39.77 103 SER B CA 1
ATOM 1990 C C . SER B 1 103 ? 21.671 5.379 40.682 1.00 35.84 103 SER B C 1
ATOM 1991 O O . SER B 1 103 ? 20.837 4.853 39.945 1.00 39.12 103 SER B O 1
ATOM 1994 N N . LYS B 1 104 ? 22.331 4.709 41.619 1.00 38.84 104 LYS B N 1
ATOM 1995 C CA . LYS B 1 104 ? 22.341 3.251 41.669 1.00 34.58 104 LYS B CA 1
ATOM 1996 C C . LYS B 1 104 ? 21.008 2.659 42.122 1.00 33.99 104 LYS B C 1
ATOM 1997 O O . LYS B 1 104 ? 20.588 1.619 41.605 1.00 31.94 104 LYS B O 1
ATOM 2003 N N . ALA B 1 105 ? 20.337 3.292 43.083 1.00 36.51 105 ALA B N 1
ATOM 2004 C CA . ALA B 1 105 ? 19.209 2.653 43.756 1.00 30.62 105 ALA B CA 1
ATOM 2005 C C . ALA B 1 105 ? 18.070 2.345 42.793 1.00 32.08 105 ALA B C 1
ATOM 2006 O O . ALA B 1 105 ? 17.774 3.119 41.874 1.00 30.56 105 ALA B O 1
ATOM 2008 N N . GLU B 1 106 ? 17.414 1.215 43.022 1.00 26.35 106 GLU B N 1
ATOM 2009 C CA . GLU B 1 106 ?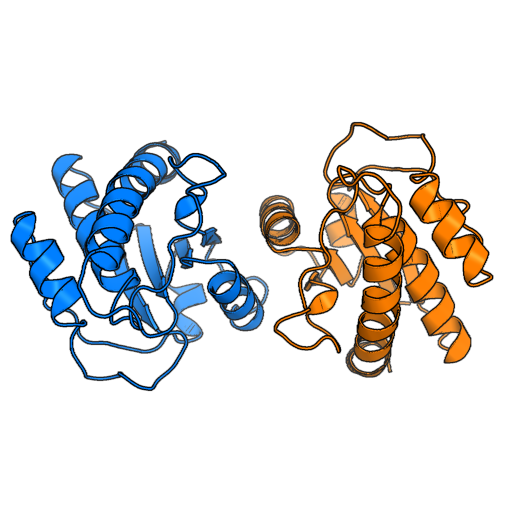 16.208 0.881 42.284 1.00 29.55 106 GLU B CA 1
ATOM 2010 C C . GLU B 1 106 ? 14.986 1.345 43.065 1.00 27.66 106 GLU B C 1
ATOM 2011 O O . GLU B 1 106 ? 14.808 0.980 44.235 1.00 26.92 106 GLU B O 1
ATOM 2017 N N . LEU B 1 107 ? 14.147 2.143 42.417 1.00 23.85 107 LEU B N 1
ATOM 2018 C CA . LEU B 1 107 ? 12.934 2.654 43.040 1.00 25.54 107 LEU B CA 1
ATOM 2019 C C . LEU B 1 107 ? 11.797 1.665 42.788 1.00 27.04 107 LEU B C 1
ATOM 2020 O O . LEU B 1 107 ? 11.470 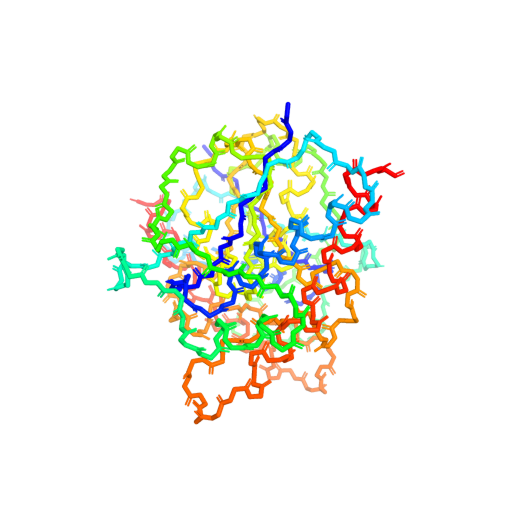1.369 41.635 1.00 30.00 107 LEU B O 1
ATOM 2025 N N . LEU B 1 108 ? 11.188 1.166 43.859 1.00 23.23 108 LEU B N 1
ATOM 2026 C CA . LEU B 1 108 ? 10.056 0.256 43.764 1.00 20.32 108 LEU B CA 1
ATOM 2027 C C . LEU B 1 108 ? 8.926 0.750 44.655 1.00 23.64 108 LEU B C 1
ATOM 2028 O O . LEU B 1 108 ? 9.132 1.563 45.557 1.00 23.06 108 LEU B O 1
ATOM 2033 N N . MET B 1 109 ? 7.722 0.264 44.393 1.00 21.16 109 MET B N 1
ATOM 2034 C CA . MET B 1 109 ? 6.610 0.459 45.304 1.00 20.79 109 MET B CA 1
ATOM 2035 C C . MET B 1 109 ? 6.429 -0.859 46.044 1.00 23.38 109 MET B C 1
ATOM 2036 O O . MET B 1 109 ? 6.364 -1.923 45.417 1.00 20.54 109 MET B O 1
ATOM 2041 N N . LEU B 1 110 ? 6.425 -0.793 47.376 1.00 20.30 110 LEU B N 1
ATOM 2042 C CA . LEU B 1 110 ? 6.412 -2.010 48.183 1.00 21.54 110 LEU B CA 1
ATOM 2043 C C . LEU B 1 110 ? 5.293 -2.954 47.757 1.00 19.98 110 LEU B C 1
ATOM 2044 O O . LEU B 1 110 ? 5.511 -4.158 47.562 1.00 18.66 110 LEU B O 1
ATOM 2049 N N . GLY B 1 111 ? 4.088 -2.418 47.602 1.00 20.00 111 GLY B N 1
ATOM 2050 C CA . GLY B 1 111 ? 2.968 -3.196 47.141 1.00 20.87 111 GLY B CA 1
ATOM 2051 C C . GLY B 1 111 ? 3.059 -3.698 45.705 1.00 22.58 111 GLY B C 1
ATOM 2052 O O . GLY B 1 111 ? 2.121 -4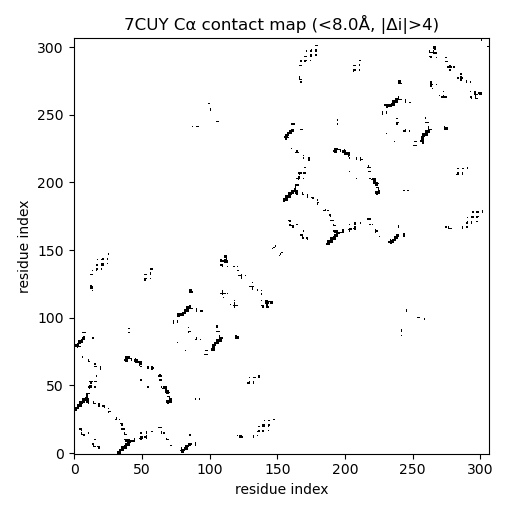.363 45.262 1.00 23.31 111 GLY B O 1
ATOM 2053 N N . ASP B 1 112 ? 4.149 -3.433 44.968 1.00 21.27 112 ASP B N 1
ATOM 2054 C CA . ASP B 1 112 ? 4.337 -4.131 43.693 1.00 23.02 112 ASP B CA 1
ATOM 2055 C C . ASP B 1 112 ? 4.561 -5.624 43.893 1.00 29.62 112 ASP B C 1
ATOM 2056 O O . ASP B 1 112 ? 4.637 -6.373 42.902 1.00 25.73 112 ASP B O 1
ATOM 2061 N N . PHE B 1 113 ? 4.701 -6.065 45.142 1.00 20.79 113 PHE B N 1
ATOM 2062 C CA . PHE B 1 113 ? 5.074 -7.431 45.465 1.00 24.75 113 PHE B CA 1
ATOM 2063 C C . PHE B 1 113 ? 3.988 -8.071 46.310 1.00 25.95 113 PHE B C 1
ATOM 2064 O O . PHE B 1 113 ? 3.574 -7.503 47.327 1.00 26.92 113 PHE B O 1
ATOM 2072 N N . GLY B 1 114 ? 3.523 -9.238 45.880 1.00 22.70 114 GLY B N 1
ATOM 2073 C CA . GLY B 1 114 ? 2.619 -10.067 46.685 1.00 24.22 114 GLY B CA 1
ATOM 2074 C C . GLY B 1 114 ? 1.178 -9.633 46.813 1.00 23.87 114 GLY B C 1
ATOM 2075 O O . GLY B 1 114 ? 0.271 -10.463 46.709 1.00 27.64 114 GLY B O 1
ATOM 2076 N N . LEU B 1 115 ? 0.936 -8.343 47.020 1.00 24.39 115 LEU B N 1
ATOM 2077 C CA . LEU B 1 115 ? -0.429 -7.868 47.192 1.00 26.47 115 LEU B CA 1
ATOM 2078 C C . LEU B 1 115 ? -1.250 -8.032 45.913 1.00 32.61 115 LEU B C 1
ATOM 2079 O O . LEU B 1 115 ? -0.746 -7.890 44.789 1.00 27.36 115 LEU B O 1
ATOM 2084 N N . GLU B 1 116 ? -2.530 -8.359 46.098 1.00 33.30 116 GLU B N 1
ATOM 2085 C CA . GLU B 1 116 ? -3.477 -8.309 44.994 1.00 33.38 116 GLU B CA 1
ATOM 2086 C C . GLU B 1 116 ? -3.469 -6.905 44.404 1.00 31.92 116 GLU B C 1
ATOM 2087 O O . GLU B 1 116 ? -3.401 -5.911 45.133 1.00 26.78 116 GLU B O 1
ATOM 2089 N N . LYS B 1 117 ? -3.513 -6.819 43.075 1.00 31.14 117 LYS B N 1
ATOM 2090 C CA . LYS B 1 117 ? -3.235 -5.535 42.445 1.00 32.07 117 LYS B CA 1
ATOM 2091 C C . LYS B 1 117 ? -4.223 -4.464 42.892 1.00 32.40 117 LYS B C 1
ATOM 2092 O O . LYS B 1 117 ? -3.851 -3.296 43.027 1.00 32.76 117 LYS B O 1
ATOM 2098 N N . LYS B 1 118 ? -5.455 -4.853 43.208 1.00 33.51 118 LYS B N 1
ATOM 2099 C CA . LYS B 1 118 ? -6.433 -3.918 43.755 1.00 32.01 118 LYS B CA 1
ATOM 2100 C C . LYS B 1 118 ? -6.087 -3.448 45.174 1.00 34.68 118 LYS B C 1
ATOM 2101 O O . LYS B 1 118 ? -6.623 -2.430 45.628 1.00 38.17 118 LYS B O 1
ATOM 2104 N N . ASN B 1 119 ? -5.211 -4.164 45.884 1.00 34.04 119 ASN B N 1
ATOM 2105 C CA . ASN B 1 119 ? -4.856 -3.879 47.270 1.00 29.26 119 ASN B CA 1
ATOM 2106 C C . ASN B 1 119 ? -3.418 -3.382 47.376 1.00 29.76 119 ASN B C 1
ATOM 2107 O O . ASN B 1 119 ? -2.825 -3.406 48.459 1.00 27.44 119 ASN B O 1
ATOM 2112 N N . ARG B 1 120 ? -2.843 -2.917 46.264 1.00 23.72 120 ARG B N 1
ATOM 2113 C CA . ARG B 1 120 ? -1.408 -2.660 46.214 1.00 25.54 120 ARG B CA 1
ATOM 2114 C C . ARG B 1 120 ? -0.993 -1.311 46.808 1.00 22.10 120 ARG B C 1
ATOM 2115 O O . ARG B 1 120 ? 0.189 -1.126 47.102 1.00 21.15 120 ARG B O 1
ATOM 2123 N N . ILE B 1 121 ? -1.894 -0.352 46.964 1.00 22.33 121 ILE B N 1
ATOM 2124 C CA . ILE B 1 121 ? -1.497 0.914 47.574 1.00 23.34 121 ILE B CA 1
ATOM 2125 C C . ILE B 1 121 ? -1.526 0.771 49.093 1.00 21.08 121 ILE B C 1
ATOM 2126 O O . ILE B 1 121 ? -2.526 0.338 49.672 1.00 22.26 121 ILE B O 1
ATOM 2131 N N . ILE B 1 122 ? -0.434 1.142 49.754 1.00 24.06 122 ILE B N 1
ATOM 2132 C CA . ILE B 1 122 ? -0.405 1.155 51.216 1.00 25.39 122 ILE B CA 1
ATOM 2133 C C . ILE B 1 122 ? -0.795 2.568 51.642 1.00 22.83 122 ILE B C 1
ATOM 2134 O O . ILE B 1 122 ? 0.007 3.498 51.602 1.00 24.23 122 ILE B O 1
ATOM 2139 N N . GLU B 1 123 ? -2.056 2.727 52.016 1.00 25.45 123 GLU B N 1
ATOM 2140 C CA . GLU B 1 123 ? -2.655 4.044 52.173 1.00 25.81 123 GLU B CA 1
ATOM 2141 C C . GLU B 1 123 ? -2.219 4.723 53.468 1.00 25.66 123 GLU B C 1
ATOM 2142 O O . GLU B 1 123 ? -2.055 4.080 54.513 1.00 23.62 123 GLU B O 1
ATOM 2148 N N . ASP B 1 124 ? -2.042 6.033 53.388 1.00 22.40 124 ASP B N 1
ATOM 2149 C CA . ASP B 1 124 ? -1.791 6.911 54.525 1.00 24.38 124 ASP B CA 1
ATOM 2150 C C . ASP B 1 124 ? -2.945 6.813 55.529 1.00 24.16 124 ASP B C 1
ATOM 2151 O O . ASP B 1 124 ? -4.069 7.222 55.217 1.00 24.37 124 ASP B O 1
ATOM 2156 N N . PRO B 1 125 ? -2.719 6.266 56.719 1.00 25.16 125 PRO B N 1
ATOM 2157 C CA . PRO B 1 125 ? -3.817 6.112 57.703 1.00 28.08 125 PRO B CA 1
ATOM 2158 C C . PRO B 1 125 ? -3.878 7.213 58.744 1.00 29.73 125 PRO B C 1
ATOM 2159 O O . PRO B 1 125 ? -4.689 7.096 59.670 1.00 31.39 125 PRO B O 1
ATOM 2163 N N . TYR B 1 126 ? -3.059 8.258 58.614 1.00 30.65 126 TYR B N 1
ATOM 2164 C CA . TYR B 1 126 ? -2.834 9.172 59.730 1.00 32.71 126 TYR B CA 1
ATOM 2165 C C . TYR B 1 126 ? -4.115 9.877 60.151 1.00 34.99 126 TYR B C 1
ATOM 2166 O O . TYR B 1 126 ? -4.380 10.035 61.349 1.00 32.60 126 TYR B O 1
ATOM 2175 N N . TYR B 1 127 ? -4.917 10.303 59.181 1.00 30.71 127 TYR B N 1
ATOM 2176 C CA . TYR B 1 127 ? -6.076 11.145 59.432 1.00 31.47 127 TYR B CA 1
ATOM 2177 C C . TYR B 1 127 ? -7.317 10.354 59.804 1.00 29.47 127 TYR B C 1
ATOM 2178 O O . TYR B 1 127 ? -8.345 10.951 60.131 1.00 35.16 127 TYR B O 1
ATOM 2187 N N . GLU B 1 128 ? -7.236 9.037 59.769 1.00 30.40 128 GLU B N 1
ATOM 2188 C CA . GLU B 1 128 ? -8.280 8.188 60.308 1.00 33.83 128 GLU B CA 1
ATOM 2189 C C . GLU B 1 128 ? -8.367 8.346 61.821 1.00 34.20 128 GLU B C 1
ATOM 2190 O O . GLU B 1 128 ? -7.400 8.721 62.488 1.00 34.94 128 GLU B O 1
ATOM 2196 N N . ARG B 1 129 ? -9.560 8.078 62.356 1.00 34.62 129 ARG B N 1
ATOM 2197 C CA . ARG B 1 129 ? -9.790 8.220 63.790 1.00 38.10 129 ARG B CA 1
ATOM 2198 C C . ARG B 1 129 ? -8.946 7.225 64.573 1.00 39.00 129 ARG B C 1
ATOM 2199 O O . ARG B 1 129 ? -8.092 7.614 65.380 1.00 41.43 129 ARG B O 1
ATOM 2207 N N . GLY B 1 130 ? -9.153 5.939 64.325 1.00 36.88 130 GLY B N 1
ATOM 2208 C CA . GLY B 1 130 ? -8.537 4.857 65.094 1.00 43.00 130 GLY B CA 1
ATOM 2209 C C . GLY B 1 130 ? -7.242 4.367 64.480 1.00 41.06 130 GLY B C 1
ATOM 2210 O O . GLY B 1 130 ? -6.504 5.131 63.847 1.00 37.72 130 GLY B O 1
ATOM 2211 N N . ALA B 1 131 ? -6.962 3.074 64.672 1.00 36.47 131 ALA B N 1
ATOM 2212 C CA . ALA B 1 131 ? -5.740 2.452 64.180 1.00 37.34 131 ALA B CA 1
ATOM 2213 C C . ALA B 1 131 ? -6.003 1.313 63.196 1.00 39.28 131 ALA B C 1
ATOM 2214 O O . ALA B 1 131 ? -5.061 0.606 62.821 1.00 34.08 131 ALA B O 1
ATOM 2216 N N . GLU B 1 132 ? -7.259 1.110 62.786 1.00 39.72 132 GLU B N 1
ATOM 2217 C CA . GLU B 1 132 ? -7.596 0.158 61.729 1.00 39.57 132 GLU B CA 1
ATOM 2218 C C . GLU B 1 132 ? -6.640 0.257 60.545 1.00 40.00 132 GLU B C 1
ATOM 2219 O O . GLU B 1 132 ? -6.125 -0.757 60.054 1.00 32.14 132 GLU B O 1
ATOM 2225 N N . GLY B 1 133 ? -6.403 1.491 60.075 1.00 39.18 133 GLY B N 1
ATOM 2226 C CA . GLY B 1 133 ? -5.547 1.697 58.917 1.00 36.10 133 GLY B CA 1
ATOM 2227 C C . GLY B 1 133 ? -4.103 1.307 59.161 1.00 33.42 133 GLY B C 1
ATOM 2228 O O . GLY B 1 133 ? -3.356 1.030 58.213 1.00 32.84 133 GLY B O 1
ATOM 2229 N N . PHE B 1 134 ? -3.683 1.281 60.425 1.00 31.65 134 PHE B N 1
ATOM 2230 C CA . PHE B 1 134 ? -2.329 0.832 60.720 1.00 29.48 134 PHE B CA 1
ATOM 2231 C C . PHE B 1 134 ? -2.236 -0.684 60.653 1.00 33.70 134 PHE B C 1
ATOM 2232 O O . PHE B 1 134 ? -1.294 -1.228 60.059 1.00 30.75 134 PHE B O 1
ATOM 2240 N N . GLU B 1 135 ? -3.220 -1.375 61.239 1.00 36.77 135 GLU B N 1
ATOM 2241 C CA . GLU B 1 135 ? -3.311 -2.822 61.081 1.00 33.57 135 GLU B CA 1
ATOM 2242 C C . GLU B 1 135 ? -3.348 -3.209 59.607 1.00 29.59 135 GLU B C 1
ATOM 2243 O O . GLU B 1 135 ? -2.700 -4.178 59.198 1.00 30.87 135 GLU B O 1
ATOM 2249 N N . THR B 1 136 ? -4.097 -2.465 58.793 1.00 28.34 136 THR B N 1
ATOM 2250 C CA . THR B 1 136 ? -4.147 -2.772 57.367 1.00 29.03 136 THR B CA 1
ATOM 2251 C C . THR B 1 136 ? -2.760 -2.678 56.737 1.00 28.05 136 THR B C 1
ATOM 2252 O O . THR B 1 136 ? -2.318 -3.598 56.037 1.00 27.84 136 THR B O 1
ATOM 2256 N N . ALA B 1 137 ? -2.049 -1.582 57.005 1.00 24.70 137 ALA B N 1
ATOM 2257 C CA . ALA B 1 137 ? -0.699 -1.409 56.475 1.00 24.29 137 ALA B CA 1
ATOM 2258 C C . ALA B 1 137 ? 0.246 -2.511 56.949 1.00 27.85 137 ALA B C 1
ATOM 2259 O O . ALA B 1 137 ? 1.072 -3.012 56.170 1.00 23.12 137 ALA B O 1
ATOM 2261 N N . TYR B 1 138 ? 0.152 -2.896 58.227 1.00 24.03 138 TYR B N 1
ATOM 2262 C CA . TYR B 1 138 ? 0.991 -3.984 58.724 1.00 25.69 138 TYR B CA 1
ATOM 2263 C C . TYR B 1 138 ? 0.734 -5.268 57.945 1.00 24.96 138 TYR B C 1
ATOM 2264 O O . TYR B 1 138 ? 1.674 -5.931 57.485 1.00 24.26 138 TYR B O 1
ATOM 2273 N N . GLN B 1 139 ? -0.539 -5.649 57.808 1.00 26.11 139 GLN B N 1
ATOM 2274 C CA . GLN B 1 139 ? -0.875 -6.851 57.048 1.00 28.60 139 GLN B CA 1
ATOM 2275 C C . GLN B 1 139 ? -0.339 -6.756 55.624 1.00 26.64 139 GLN B C 1
ATOM 2276 O O . GLN B 1 139 ? 0.222 -7.722 55.094 1.00 26.88 139 GLN B O 1
ATOM 2282 N N . GLN B 1 140 ? -0.487 -5.588 54.997 1.00 25.55 140 GLN B N 1
ATOM 2283 C CA . GLN B 1 140 ? 0.022 -5.416 53.640 1.00 23.35 140 GLN B CA 1
ATOM 2284 C C . GLN B 1 140 ? 1.537 -5.590 53.594 1.00 25.86 140 GLN B C 1
ATOM 2285 O O . GLN B 1 140 ? 2.066 -6.236 52.678 1.00 23.46 140 GLN B O 1
ATOM 2291 N N . CYS B 1 141 ? 2.253 -5.045 54.589 1.00 25.79 141 CYS B N 1
ATOM 2292 C CA . CYS B 1 141 ? 3.710 -5.151 54.583 1.00 22.17 141 CYS B CA 1
ATOM 2293 C C . CYS B 1 141 ? 4.166 -6.572 54.862 1.00 26.60 141 CYS B C 1
ATOM 2294 O O . CYS B 1 141 ? 5.220 -6.989 54.367 1.00 28.29 141 CYS B O 1
ATOM 2297 N N . VAL B 1 142 ? 3.397 -7.328 55.645 1.00 24.08 142 VAL B N 1
ATOM 2298 C CA . VAL B 1 142 ? 3.719 -8.738 55.847 1.00 22.57 142 VAL B CA 1
ATOM 2299 C C . VAL B 1 142 ? 3.730 -9.468 54.507 1.00 26.20 142 VAL B C 1
ATOM 2300 O O . VAL B 1 142 ? 4.649 -10.240 54.198 1.00 29.17 142 VAL B O 1
ATOM 2304 N N . VAL B 1 143 ? 2.719 -9.224 53.677 1.00 25.42 143 VAL B N 1
ATOM 2305 C CA . VAL B 1 143 ? 2.657 -9.929 52.400 1.00 24.55 143 VAL B CA 1
ATOM 2306 C C . VAL B 1 143 ? 3.708 -9.393 51.433 1.00 24.78 143 VAL B C 1
ATOM 2307 O O . VAL B 1 143 ? 4.435 -10.168 50.798 1.00 25.70 143 VAL B O 1
ATOM 2311 N N . ALA B 1 144 ? 3.810 -8.062 51.310 1.00 22.39 144 ALA B N 1
ATOM 2312 C CA . ALA B 1 144 ? 4.688 -7.482 50.299 1.00 21.35 144 ALA B CA 1
ATOM 2313 C C . ALA B 1 144 ? 6.158 -7.746 50.608 1.00 24.06 144 ALA B C 1
ATOM 2314 O O . ALA B 1 144 ? 6.939 -8.038 49.693 1.00 20.52 144 ALA B O 1
ATOM 2316 N N . CYS B 1 145 ? 6.555 -7.650 51.889 1.00 22.42 145 CYS B N 1
ATOM 2317 C CA . CYS B 1 145 ? 7.956 -7.859 52.258 1.00 23.45 145 CYS B CA 1
ATOM 2318 C C . CYS B 1 145 ? 8.403 -9.288 52.003 1.00 23.33 145 CYS B C 1
ATOM 2319 O O . CYS B 1 145 ? 9.563 -9.526 51.642 1.00 22.47 145 CYS B O 1
ATOM 2322 N N . ALA B 1 146 ? 7.518 -10.255 52.244 1.00 23.84 146 ALA B N 1
ATOM 2323 C CA . ALA B 1 146 ? 7.875 -11.654 52.022 1.00 25.91 146 ALA B CA 1
ATOM 2324 C C . ALA B 1 146 ? 8.036 -11.953 50.534 1.00 26.76 146 ALA B C 1
ATOM 2325 O O . ALA B 1 146 ? 8.998 -12.616 50.128 1.00 26.77 146 ALA B O 1
ATOM 2327 N N . ALA B 1 147 ? 7.117 -11.459 49.700 1.00 23.92 147 ALA B N 1
ATOM 2328 C CA . ALA B 1 147 ? 7.237 -11.726 48.271 1.00 19.35 147 ALA B CA 1
ATOM 2329 C C . ALA B 1 147 ? 8.488 -11.075 47.692 1.00 24.07 147 ALA B C 1
ATOM 2330 O O . ALA B 1 147 ? 9.223 -11.702 46.922 1.00 23.35 147 ALA B O 1
ATOM 2332 N N . PHE B 1 148 ? 8.767 -9.829 48.069 1.00 25.81 148 PHE B N 1
ATOM 2333 C CA . PHE B 1 148 ? 9.973 -9.171 47.577 1.00 25.59 148 PHE B CA 1
ATOM 2334 C C . PHE B 1 148 ? 11.226 -9.948 47.968 1.00 26.15 148 PHE B C 1
ATOM 2335 O O . PHE B 1 148 ? 12.090 -10.226 47.127 1.00 27.27 148 PHE B O 1
ATOM 2343 N N . MET B 1 149 ? 11.358 -10.278 49.253 1.00 26.74 149 MET B N 1
ATOM 2344 C CA . MET B 1 149 ? 12.510 -11.050 49.702 1.00 28.51 149 MET B CA 1
ATOM 2345 C C . MET B 1 149 ? 12.637 -12.359 48.929 1.00 27.79 149 MET B C 1
ATOM 2346 O O . MET B 1 149 ? 13.731 -12.742 48.500 1.00 28.48 149 MET B O 1
ATOM 2351 N N . LYS B 1 150 ? 11.528 -13.075 48.773 1.00 26.53 150 LYS B N 1
ATOM 2352 C CA . LYS B 1 150 ? 11.578 -14.345 48.063 1.00 29.95 150 LYS B CA 1
ATOM 2353 C C . LYS B 1 150 ? 11.947 -14.154 46.600 1.00 29.08 150 LYS B C 1
ATOM 2354 O O . LYS B 1 150 ? 12.628 -15.004 46.020 1.00 29.08 150 LYS B O 1
ATOM 2360 N N . GLU B 1 151 ? 11.529 -13.045 45.992 1.00 28.38 151 GLU B N 1
ATOM 2361 C CA . GLU B 1 151 ? 11.820 -12.827 44.581 1.00 30.00 151 GLU B CA 1
ATOM 2362 C C . GLU B 1 151 ? 13.197 -12.209 44.349 1.00 34.66 151 GLU B C 1
ATOM 2363 O O . GLU B 1 151 ? 13.976 -12.717 43.535 1.00 42.62 151 GLU B O 1
ATOM 2369 N N . ARG B 1 152 ? 13.518 -11.116 45.037 1.00 32.23 152 ARG B N 1
ATOM 2370 C CA . ARG B 1 152 ? 14.693 -10.323 44.683 1.00 33.36 152 ARG B CA 1
ATOM 2371 C C . ARG B 1 152 ? 15.899 -10.525 45.587 1.00 36.36 152 ARG B C 1
ATOM 2372 O O . ARG B 1 152 ? 17.012 -10.164 45.189 1.00 41.20 152 ARG B O 1
ATOM 2380 N N . LEU B 1 153 ? 15.725 -11.068 46.789 1.00 33.32 153 LEU B N 1
ATOM 2381 C CA . LEU B 1 153 ? 16.845 -11.248 47.697 1.00 34.29 153 LEU B CA 1
ATOM 2382 C C . LEU B 1 153 ? 17.259 -12.701 47.854 1.00 36.15 153 LEU B C 1
ATOM 2383 O O . LEU B 1 153 ? 18.360 -12.962 48.346 1.00 40.28 153 LEU B O 1
ATOM 2388 N N . GLN B 1 154 ? 16.418 -13.643 47.449 1.00 35.24 154 GLN B N 1
ATOM 2389 C CA . GLN B 1 154 ? 16.753 -15.061 47.552 1.00 38.67 154 GLN B CA 1
ATOM 2390 C C . GLN B 1 154 ? 16.752 -15.730 46.175 1.00 41.51 154 GLN B C 1
ATOM 2391 O O . GLN B 1 154 ? 17.188 -16.879 46.033 1.00 43.97 154 GLN B O 1
#

B-factor: mean 29.6, std 8.8, range [13.59, 64.67]

InterPro domains:
  IPR002115 Protein-tyrosine phosphatase, low molecular weight, mammalian [PR00720] (66-81)
  IPR002115 Protein-tyrosine phosphatase, low molecular weight, mammalian [PR00720] (83-103)
  IPR002115 Protein-tyrosine phosphatase, low molecular weight, mammalian [PR00720] (130-151)
  IPR017867 Protein-tyrosine phosphatase, low molecular weight [PR00719] (5-22)
  IPR017867 Protein-tyrosine phosphatase, low molecular weight [PR00719] (47-63)
  IPR017867 Protein-tyrosine phosphatase, low molecular weight [PR00719] (80-95)
  IPR017867 Protein-tyrosine phosphatase, low molecular weight [PR00719] (103-116)
  IPR017867 Protein-tyrosine phosphatase, low molecular weight [PR00719] (122-137)
  IPR023485 Phosphotyrosine protein phosphatase I [PF01451] (4-154)
  IPR023485 Phosphotyrosine protein phosphatase I [SM00226] (3-151)
  IPR036196 Phosphotyrosine protein phosphatase I superfamily [SSF52788] (2-150)
  IPR050438 Low Molecular Weight Phosphotyrosine Protein Phosphatase [PTHR11717] (3-151)

Solvent-accessible surface area: 14800 Å² total; per-residue (Å²): 133,59,58,0,0,0,0,2,73,10,0,17,6,6,0,0,0,0,26,21,3,0,68,35,13,6,125,156,33,118,22,182,69,16,69,18,40,1,0,0,13,12,37,173,54,78,51,82,84,5,12,99,46,0,51,62,8,0,112,151,68,70,30,170,15,115,24,108,2,47,76,18,122,122,110,2,0,70,64,3,38,33,0,0,0,0,17,70,73,3,8,16,34,0,34,152,31,24,54,136,57,25,113,13,67,10,21,13,0,1,68,16,48,34,111,130,157,81,38,38,0,114,60,0,88,194,82,235,44,40,76,10,0,47,71,1,24,111,25,0,55,71,0,0,34,20,0,7,129,96,80,5,86,181,134,63,52,0,0,0,0,3,74,11,2,16,7,7,0,1,0,0,17,24,4,0,60,25,14,7,116,156,34,106,22,170,72,20,102,22,36,0,0,0,24,12,36,167,60,76,46,87,57,7,11,99,47,0,50,62,8,0,107,87,70,66,35,148,23,106,38,97,5,71,82,18,162,148,51,7,2,74,88,13,29,30,0,0,0,0,21,17,60,4,1,36,35,0,62,169,61,27,44,160,73,24,102,4,47,40,20,0,0,2,62,12,50,20,70,146,131,67,29,35,0,116,64,2,89,194,82,240,25,34,116,11,0,66,71,1,20,78,10,0,52,70,0,0,33,30,0,8,142,116,82,12,123

Nearest PDB structures (foldseek):
  7cuy-assembly2_B  TM=1.004E+00  e=3.208E-33  Drosophila melanogaster
  6y2w-assembly1_A  TM=9.547E-01  e=2.296E-19  Homo sapiens
  6y2v-assembly1_A  TM=9.542E-01  e=4.999E-19  Homo sapiens
  1c0e-assembly2_B  TM=9.550E-01  e=4.999E-19  Bos taurus
  2p4u-assembly3_C  TM=9.488E-01  e=1.829E-18  Mus musculus

Radius of gyration: 21.11 Å; Cα contacts (8 Å, |Δi|>4): 605; chains: 2; bounding box: 50×46×56 Å